Protein AF-A0A442ZVJ5-F1 (afdb_monomer_lite)

Foldseek 3Di:
DFDWDFDFDFAFDCFPNDTAFFPAEQRRVCVVPVHDDALVVVQVQQVVAADDDPDQFFLLNLCSNGRRDPVCVGGPQVVVCVQPVDGRRPHGVVPNVQGDHYSHPDRGRDPDPDGTARPVHPVVVVCVVQPDPPHDDDPPDDCVVCVVPDDDDDDDDDDDPCVVVVVPVHDDDDGDDDDDDDDDPDPDD

Structure (mmCIF, N/CA/C/O backbone):
data_AF-A0A442ZVJ5-F1
#
_entry.id   AF-A0A442ZVJ5-F1
#
loop_
_atom_site.group_PDB
_atom_site.id
_atom_site.type_symbol
_atom_site.label_atom_id
_atom_site.label_alt_id
_atom_site.label_comp_id
_atom_site.label_asym_id
_atom_site.label_entity_id
_atom_site.label_seq_id
_atom_site.pdbx_PDB_ins_code
_atom_site.Cartn_x
_atom_site.Cartn_y
_atom_site.Cartn_z
_atom_site.occupancy
_atom_site.B_iso_or_equiv
_atom_site.auth_seq_id
_atom_site.auth_comp_id
_atom_site.auth_asym_id
_atom_site.auth_atom_id
_atom_site.pdbx_PDB_model_num
ATOM 1 N N . PHE A 1 1 ? 11.251 14.990 -16.372 1.00 90.44 1 PHE A N 1
ATOM 2 C CA . PHE A 1 1 ? 10.017 14.595 -15.645 1.00 90.44 1 PHE A CA 1
ATOM 3 C C . PHE A 1 1 ? 8.807 15.407 -16.113 1.00 90.44 1 PHE A C 1
ATOM 5 O O . PHE A 1 1 ? 8.952 16.210 -17.032 1.00 90.44 1 PHE A O 1
ATOM 12 N N . THR A 1 2 ? 7.615 15.177 -15.547 1.00 93.12 2 THR A N 1
ATOM 13 C CA . THR A 1 2 ? 6.421 16.034 -15.719 1.00 93.12 2 THR A CA 1
ATOM 14 C C . THR A 1 2 ? 6.260 16.990 -14.541 1.00 93.12 2 THR A C 1
ATOM 16 O O . THR A 1 2 ? 6.966 16.854 -13.548 1.00 93.12 2 THR A O 1
ATOM 19 N N . GLU A 1 3 ? 5.314 17.921 -14.645 1.00 97.25 3 GLU A N 1
ATOM 20 C CA . GLU A 1 3 ? 4.777 18.622 -13.476 1.00 97.25 3 GLU A CA 1
ATOM 21 C C . GLU A 1 3 ? 3.985 17.659 -12.576 1.00 97.25 3 GLU A C 1
ATOM 23 O O . GLU A 1 3 ? 3.690 16.514 -12.959 1.00 97.25 3 GLU A O 1
ATOM 28 N N . TRP A 1 4 ? 3.637 18.144 -11.387 1.00 98.00 4 TRP A N 1
ATOM 29 C CA . TRP A 1 4 ? 2.961 17.398 -10.335 1.00 98.00 4 TRP A CA 1
ATOM 30 C C . TRP A 1 4 ? 1.552 17.937 -10.107 1.00 98.00 4 TRP A C 1
ATOM 32 O O . TRP A 1 4 ? 1.338 19.145 -10.076 1.00 98.00 4 TRP A O 1
ATOM 42 N N . ARG A 1 5 ? 0.597 17.026 -9.924 1.00 97.75 5 ARG A N 1
ATOM 43 C CA . ARG A 1 5 ? -0.749 17.326 -9.442 1.00 97.75 5 ARG A CA 1
ATOM 44 C C . ARG A 1 5 ? -0.837 16.877 -7.980 1.00 97.75 5 ARG A C 1
ATOM 46 O O . ARG A 1 5 ? -0.746 15.665 -7.757 1.00 97.75 5 ARG A O 1
ATOM 53 N N . PRO A 1 6 ? -1.047 17.790 -7.016 1.00 98.00 6 PRO A N 1
ATOM 54 C CA . PRO A 1 6 ? -1.276 17.420 -5.623 1.00 98.00 6 PRO A CA 1
ATOM 55 C C . PRO A 1 6 ? -2.432 16.432 -5.503 1.00 98.00 6 PRO A C 1
ATOM 57 O O . PRO A 1 6 ? -3.501 16.642 -6.085 1.00 98.00 6 PRO A O 1
ATOM 60 N N . TYR A 1 7 ? -2.197 15.329 -4.799 1.00 97.62 7 TYR A N 1
ATOM 61 C CA . TYR A 1 7 ? -3.194 14.287 -4.600 1.00 97.62 7 TYR A CA 1
ATOM 62 C C . TYR A 1 7 ? -2.858 13.460 -3.366 1.00 97.62 7 TYR A C 1
ATOM 64 O O . TYR A 1 7 ? -1.832 12.787 -3.333 1.00 97.62 7 TYR A O 1
ATOM 72 N N . GLU A 1 8 ? -3.763 13.466 -2.394 1.00 98.06 8 GLU A N 1
ATOM 73 C CA . GLU A 1 8 ? -3.706 12.596 -1.224 1.00 98.06 8 GLU A CA 1
ATOM 74 C C . GLU A 1 8 ? -4.730 11.474 -1.391 1.00 98.06 8 GLU A C 1
ATOM 76 O O . GLU A 1 8 ? -5.937 11.721 -1.494 1.00 98.06 8 GLU A O 1
ATOM 81 N N . HIS A 1 9 ? -4.248 10.235 -1.439 1.00 97.94 9 HIS A N 1
ATOM 82 C CA . HIS A 1 9 ? -5.110 9.075 -1.628 1.00 97.94 9 HIS A CA 1
ATOM 83 C C . HIS A 1 9 ? -5.922 8.797 -0.360 1.00 97.94 9 HIS A C 1
ATOM 85 O O . HIS A 1 9 ? -5.376 8.833 0.740 1.00 97.94 9 HIS A O 1
ATOM 91 N N . ARG A 1 10 ? -7.211 8.486 -0.508 1.00 97.88 10 ARG A N 1
ATOM 92 C CA . ARG A 1 10 ? -8.122 8.094 0.578 1.00 97.88 10 ARG A CA 1
ATOM 93 C C . ARG A 1 10 ? -8.876 6.846 0.149 1.00 97.88 10 ARG A C 1
ATOM 95 O O . ARG A 1 10 ? -9.263 6.737 -1.014 1.00 97.88 10 ARG A O 1
ATOM 102 N N . VAL A 1 11 ? -9.060 5.911 1.074 1.00 97.69 11 VAL A N 1
ATOM 103 C CA . VAL A 1 11 ? -9.702 4.619 0.810 1.00 97.69 11 VAL A CA 1
ATOM 104 C C . VAL A 1 11 ? -10.791 4.382 1.845 1.00 97.69 11 VAL A C 1
ATOM 106 O O . VAL A 1 11 ? -10.627 4.696 3.023 1.00 97.69 11 VAL A O 1
ATOM 109 N N . LEU A 1 12 ? -11.901 3.802 1.393 1.00 97.94 12 LEU A N 1
ATOM 110 C CA . LEU A 1 12 ? -12.979 3.334 2.253 1.00 97.94 12 LEU A CA 1
ATOM 111 C C . LEU A 1 12 ? -13.051 1.804 2.200 1.00 97.94 12 LEU A C 1
ATOM 113 O O . LEU A 1 12 ? -12.961 1.204 1.129 1.00 97.94 12 LEU A O 1
ATOM 117 N N . SER A 1 13 ? -13.236 1.181 3.358 1.00 97.62 13 SER A N 1
ATOM 118 C CA . SER A 1 13 ? -13.568 -0.231 3.508 1.00 97.62 13 SER A CA 1
ATOM 119 C C . SER A 1 13 ? -15.077 -0.395 3.676 1.00 97.62 13 SER A C 1
ATOM 121 O O . SER A 1 13 ? -15.706 0.358 4.419 1.00 97.62 13 SER A O 1
ATOM 123 N N . SER A 1 14 ? -15.661 -1.388 3.005 1.00 98.00 14 SER A N 1
ATOM 124 C CA . SER A 1 14 ? -17.060 -1.775 3.204 1.00 98.00 14 SER A CA 1
ATOM 125 C C . SER A 1 14 ? -17.136 -2.847 4.290 1.00 98.00 14 SER A C 1
ATOM 127 O O . SER A 1 14 ? -16.704 -3.979 4.072 1.00 98.00 14 SER A O 1
ATOM 129 N N . VAL A 1 15 ? -17.649 -2.479 5.466 1.00 97.62 15 VAL A N 1
ATOM 130 C CA . VAL A 1 15 ? -17.756 -3.341 6.654 1.00 97.62 15 VAL A CA 1
ATOM 131 C C . VAL A 1 15 ? -19.124 -3.120 7.287 1.00 97.62 15 VAL A C 1
ATOM 133 O O . VAL A 1 15 ? -19.520 -1.979 7.503 1.00 97.62 15 VAL A O 1
ATOM 136 N N . ASP A 1 16 ? -19.856 -4.201 7.563 1.00 96.00 16 ASP A N 1
ATOM 137 C CA . ASP A 1 16 ? -21.187 -4.172 8.191 1.00 96.00 16 ASP A CA 1
ATOM 138 C C . ASP A 1 16 ? -22.174 -3.203 7.505 1.00 96.00 16 ASP A C 1
ATOM 140 O O . ASP A 1 16 ? -22.944 -2.493 8.148 1.00 96.00 16 ASP A O 1
ATOM 144 N N . GLY A 1 17 ? -22.118 -3.126 6.168 1.00 96.75 17 GLY A N 1
ATOM 145 C CA . GLY A 1 17 ? -22.949 -2.219 5.365 1.00 96.75 17 GLY A CA 1
ATOM 146 C C . GLY A 1 17 ? -22.542 -0.739 5.425 1.00 96.75 17 GLY A C 1
ATOM 147 O O . GLY A 1 17 ? -23.156 0.085 4.750 1.00 96.75 17 GLY A O 1
ATOM 148 N N . LYS A 1 18 ? -21.495 -0.387 6.180 1.00 97.69 18 LYS A N 1
ATOM 149 C CA . LYS A 1 18 ? -20.945 0.970 6.300 1.00 97.69 18 LYS A CA 1
ATOM 150 C C . LYS A 1 18 ? -19.688 1.113 5.424 1.00 97.69 18 LYS A C 1
ATOM 152 O O . LYS A 1 18 ? -18.898 0.181 5.293 1.00 97.69 18 LYS A O 1
ATOM 157 N N . LEU A 1 19 ? -19.482 2.296 4.837 1.00 98.31 19 LEU A N 1
ATOM 158 C CA . LEU A 1 19 ? -18.214 2.678 4.197 1.00 98.31 19 LEU A CA 1
ATOM 159 C C . LEU A 1 19 ? -17.356 3.461 5.191 1.00 98.31 19 LEU A C 1
ATOM 161 O O . LEU A 1 19 ? -17.671 4.608 5.514 1.00 98.31 19 LEU A O 1
ATOM 165 N N . LEU A 1 20 ? -16.291 2.843 5.686 1.00 98.44 20 LEU A N 1
ATOM 166 C CA . LEU A 1 20 ? -15.469 3.352 6.783 1.00 98.44 20 LEU A CA 1
ATOM 167 C C . LEU A 1 20 ? -14.044 3.663 6.310 1.00 98.44 20 LEU A C 1
ATOM 169 O O . LEU A 1 20 ? -13.558 2.958 5.429 1.00 98.44 20 LEU A O 1
ATOM 173 N N . PRO A 1 21 ? -13.356 4.675 6.867 1.00 98.31 21 PRO A N 1
ATOM 174 C CA . PRO A 1 21 ? -11.973 4.959 6.502 1.00 98.31 21 PRO A CA 1
ATOM 175 C C . PRO A 1 21 ? -11.063 3.745 6.711 1.00 98.31 21 PRO A C 1
ATOM 177 O O . PRO A 1 21 ? -11.233 2.967 7.649 1.00 98.31 21 PRO A O 1
ATOM 180 N N . ILE A 1 22 ? -10.089 3.585 5.820 1.00 97.12 22 ILE A N 1
ATOM 181 C CA . ILE A 1 22 ? -8.934 2.724 6.056 1.00 97.12 22 ILE A CA 1
ATOM 182 C C . ILE A 1 22 ? -7.673 3.494 5.631 1.00 97.12 22 ILE A C 1
ATOM 184 O O . ILE A 1 22 ? -7.678 4.056 4.533 1.00 97.12 22 ILE A O 1
ATOM 188 N N . PRO A 1 23 ? -6.604 3.569 6.452 1.00 97.31 23 PRO A N 1
ATOM 189 C CA . PRO A 1 23 ? -6.350 2.841 7.704 1.00 97.31 23 PRO A CA 1
ATOM 190 C C . PRO A 1 23 ? -7.344 3.115 8.842 1.00 97.31 23 PRO A C 1
ATOM 192 O O . PRO A 1 23 ? -7.939 4.188 8.888 1.00 97.31 23 PRO A O 1
ATOM 195 N N . ILE A 1 24 ? -7.524 2.135 9.742 1.00 98.12 24 ILE A N 1
ATOM 196 C CA . ILE A 1 24 ? -8.410 2.282 10.910 1.00 98.12 24 ILE A CA 1
ATOM 197 C C . ILE A 1 24 ? -7.959 3.510 11.706 1.00 98.12 24 ILE A C 1
ATOM 199 O O . ILE A 1 24 ? -6.790 3.616 12.076 1.00 98.12 24 ILE A O 1
ATOM 203 N N . ASN A 1 25 ? -8.894 4.421 11.953 1.00 98.38 25 ASN A N 1
ATOM 204 C CA . ASN A 1 25 ? -8.678 5.674 12.670 1.00 98.38 25 ASN A CA 1
ATOM 205 C C . ASN A 1 25 ? -9.850 5.978 13.629 1.00 98.38 25 ASN A C 1
ATOM 207 O O . ASN A 1 25 ? -10.779 5.174 13.750 1.00 98.38 25 ASN A O 1
ATOM 211 N N . LEU A 1 26 ? -9.845 7.144 14.284 1.00 98.62 26 LEU A N 1
ATOM 212 C CA . LEU A 1 26 ? -10.905 7.536 15.223 1.00 98.62 26 LEU A CA 1
ATOM 213 C C . LEU A 1 26 ? -12.307 7.507 14.616 1.00 98.62 26 LEU A C 1
ATOM 215 O O . LEU A 1 26 ? -13.229 6.931 15.194 1.00 98.62 26 LEU A O 1
ATOM 219 N N . ASP A 1 27 ? -12.455 8.059 13.415 1.00 98.56 27 ASP A N 1
ATOM 220 C CA . ASP A 1 27 ? -13.739 8.087 12.718 1.00 98.56 27 ASP A CA 1
ATOM 221 C C . ASP A 1 27 ? -14.198 6.689 12.298 1.00 98.56 27 ASP A C 1
ATOM 223 O O . ASP A 1 27 ? -15.395 6.421 12.248 1.00 98.56 27 ASP A O 1
ATOM 227 N N . THR A 1 28 ? -13.263 5.774 12.037 1.00 98.56 28 THR A N 1
ATOM 228 C CA . THR A 1 28 ? -13.571 4.369 11.740 1.00 98.56 28 THR A CA 1
ATOM 229 C C . THR A 1 28 ? -14.277 3.713 12.920 1.00 98.56 28 THR A C 1
ATOM 231 O O . THR A 1 28 ? -15.332 3.110 12.741 1.00 98.56 28 THR A O 1
ATOM 234 N N . ILE A 1 29 ? -13.720 3.853 14.126 1.00 98.50 29 ILE A N 1
ATOM 235 C CA . ILE A 1 29 ? -14.238 3.200 15.334 1.00 98.50 29 ILE A CA 1
ATOM 236 C C . ILE A 1 29 ? -15.536 3.852 15.801 1.00 98.50 29 ILE A C 1
ATOM 238 O O . ILE A 1 29 ? -16.517 3.141 16.028 1.00 98.50 29 ILE A O 1
ATOM 242 N N . ASN A 1 30 ? -15.582 5.185 15.845 1.00 98.56 30 ASN A N 1
ATOM 243 C CA . ASN A 1 30 ? -16.794 5.916 16.212 1.00 98.56 30 ASN A CA 1
ATOM 244 C C . ASN A 1 30 ? -17.960 5.585 15.275 1.00 98.56 30 ASN A C 1
ATOM 246 O O . ASN A 1 30 ? -19.059 5.311 15.741 1.00 98.56 30 ASN A O 1
ATOM 250 N N . ARG A 1 31 ? -17.730 5.511 13.958 1.00 98.44 31 ARG A N 1
ATOM 251 C CA . ARG A 1 31 ? -18.796 5.183 12.997 1.00 98.44 31 ARG A CA 1
ATOM 252 C C . ARG A 1 31 ? -19.150 3.702 12.958 1.00 98.44 31 ARG A C 1
ATOM 254 O O . ARG A 1 31 ? -20.291 3.377 12.646 1.00 98.44 31 ARG A O 1
ATOM 261 N N . LEU A 1 32 ? -18.203 2.797 13.211 1.00 98.25 32 LEU A N 1
ATOM 262 C CA . LEU A 1 32 ? -18.489 1.361 13.229 1.00 98.25 32 LEU A CA 1
ATOM 263 C C . LEU A 1 32 ? -19.416 1.011 14.395 1.00 98.25 32 LEU A C 1
ATOM 265 O O . LEU A 1 32 ? -20.430 0.351 14.175 1.00 98.25 32 LEU A O 1
ATOM 269 N N . TYR A 1 33 ? -19.081 1.499 15.590 1.00 97.88 33 TYR A N 1
ATOM 270 C CA . TYR A 1 33 ? -19.751 1.155 16.847 1.00 97.88 33 TYR A CA 1
ATOM 271 C C . TYR A 1 33 ? -20.748 2.206 17.347 1.00 97.88 33 TYR A C 1
ATOM 273 O O . TYR A 1 33 ? -21.301 2.030 18.428 1.00 97.88 33 TYR A O 1
ATOM 281 N N . ASP A 1 34 ? -20.962 3.279 16.582 1.00 97.88 34 ASP A N 1
ATOM 282 C CA . ASP A 1 34 ? -21.842 4.398 16.938 1.00 97.88 34 ASP A CA 1
ATOM 283 C C . ASP A 1 34 ? -21.452 5.019 18.303 1.00 97.88 34 ASP A C 1
ATOM 285 O O . ASP A 1 34 ? -22.265 5.182 19.210 1.00 97.88 34 ASP A O 1
ATOM 289 N N . LEU A 1 35 ? -20.156 5.334 18.438 1.00 98.00 35 LEU A N 1
ATOM 290 C CA . LEU A 1 35 ? -19.514 5.919 19.623 1.00 98.00 35 LEU A CA 1
ATOM 291 C C . LEU A 1 35 ? -19.056 7.365 19.371 1.00 98.00 35 LEU A C 1
ATOM 293 O O . LEU A 1 35 ? -18.968 7.821 18.232 1.00 98.00 35 LEU A O 1
ATOM 297 N N . GLU A 1 36 ? -18.671 8.054 20.446 1.00 97.88 36 GLU A N 1
ATOM 298 C CA . GLU A 1 36 ? -18.107 9.411 20.428 1.00 97.88 36 GLU A CA 1
ATOM 299 C C . GLU A 1 36 ? -16.789 9.480 21.220 1.00 97.88 36 GLU A C 1
ATOM 301 O O . GLU A 1 36 ? -16.613 10.307 22.112 1.00 97.88 36 GLU A O 1
ATOM 306 N N . LEU A 1 37 ? -15.856 8.569 20.929 1.00 98.31 37 LEU A N 1
ATOM 307 C CA . LEU A 1 37 ? -14.554 8.527 21.595 1.00 98.31 37 LEU A CA 1
ATOM 308 C C . LEU A 1 37 ? -13.684 9.733 21.211 1.00 98.31 37 LEU A C 1
ATOM 310 O O . LEU A 1 37 ? -13.717 10.200 20.066 1.00 98.31 37 LEU A O 1
ATOM 314 N N . THR A 1 38 ? -12.840 10.175 22.144 1.00 98.38 38 THR A N 1
ATOM 315 C CA . THR A 1 38 ? -11.670 11.027 21.869 1.00 98.38 38 THR A CA 1
ATOM 316 C C . THR A 1 38 ? -10.459 10.180 21.436 1.00 98.38 38 THR A C 1
ATOM 318 O O . THR A 1 38 ? -10.469 8.960 21.625 1.00 98.38 38 THR A O 1
ATOM 321 N N . PRO A 1 39 ? -9.388 10.780 20.874 1.00 97.88 39 PRO A N 1
ATOM 322 C CA . PRO A 1 39 ? -8.150 10.055 20.566 1.00 97.88 39 PRO A CA 1
ATOM 323 C C . PRO A 1 39 ? -7.560 9.283 21.758 1.00 97.88 39 PRO A C 1
ATOM 325 O O . PRO A 1 39 ? -7.080 8.165 21.588 1.00 97.88 39 PRO A O 1
ATOM 328 N N . GLU A 1 40 ? -7.621 9.850 22.963 1.00 97.31 40 GLU A N 1
ATOM 329 C CA . GLU A 1 40 ? -7.113 9.231 24.193 1.00 97.31 40 GLU A CA 1
ATOM 330 C C . GLU A 1 40 ? -7.966 8.021 24.590 1.00 97.31 40 GLU A C 1
ATOM 332 O O . GLU A 1 40 ? -7.438 6.944 24.861 1.00 97.31 40 GLU A O 1
ATOM 337 N N . GLN A 1 41 ? -9.293 8.170 24.538 1.00 98.38 41 GLN A N 1
ATOM 338 C CA . GLN A 1 41 ? -10.227 7.074 24.805 1.00 98.38 41 GLN A CA 1
ATOM 339 C C . GLN A 1 41 ? -10.117 5.959 23.758 1.00 98.38 41 GLN A C 1
ATOM 341 O O . GLN A 1 41 ? -10.363 4.793 24.064 1.00 98.38 41 GLN A O 1
ATOM 346 N N . LEU A 1 42 ? -9.737 6.291 22.521 1.00 98.00 42 LEU A N 1
ATOM 347 C CA . LEU A 1 42 ? -9.493 5.292 21.490 1.00 98.00 42 LEU A CA 1
ATOM 348 C C . LEU A 1 42 ? -8.243 4.446 21.782 1.00 98.00 42 LEU A C 1
ATOM 350 O O . LEU A 1 42 ? -8.257 3.238 21.545 1.00 98.00 42 LEU A O 1
ATOM 354 N N . GLU A 1 43 ? -7.179 5.039 22.321 1.00 96.62 43 GLU A N 1
ATOM 355 C CA . GLU A 1 43 ? -6.003 4.269 22.742 1.00 96.62 43 GLU A CA 1
ATOM 356 C C . GLU A 1 43 ? -6.381 3.260 23.841 1.00 96.62 43 GLU A C 1
ATOM 358 O O . GLU A 1 43 ? -6.027 2.085 23.755 1.00 96.62 43 GLU A O 1
ATOM 363 N N . GLU A 1 44 ? -7.195 3.668 24.821 1.00 97.56 44 GLU A N 1
ATOM 364 C CA . GLU A 1 44 ? -7.738 2.766 25.850 1.00 97.56 44 GLU A CA 1
ATOM 365 C C . GLU A 1 44 ? -8.661 1.686 25.252 1.00 97.56 44 GLU A C 1
ATOM 367 O O . GLU A 1 44 ? -8.619 0.509 25.639 1.00 97.56 44 GLU A O 1
ATOM 372 N N . PHE A 1 45 ? -9.474 2.057 24.260 1.00 97.75 45 PHE A N 1
ATOM 373 C CA . PHE A 1 45 ? -10.339 1.136 23.526 1.00 97.75 45 PHE A CA 1
ATOM 374 C C . PHE A 1 45 ? -9.533 0.037 22.819 1.00 97.75 45 PHE A C 1
ATOM 376 O O . PHE A 1 45 ? -9.943 -1.128 22.853 1.00 97.75 45 PHE A O 1
ATOM 383 N N . PHE A 1 46 ? -8.396 0.375 22.206 1.00 97.12 46 PHE A N 1
ATOM 384 C CA . PHE A 1 46 ? -7.496 -0.607 21.602 1.00 97.12 46 PHE A CA 1
ATOM 385 C C . PHE A 1 46 ? -6.728 -1.404 22.658 1.00 97.12 46 PHE A C 1
ATOM 387 O O . PHE A 1 46 ? -6.679 -2.631 22.575 1.00 97.12 46 PHE A O 1
ATOM 394 N N . ALA A 1 47 ? -6.191 -0.750 23.690 1.00 96.38 47 ALA A N 1
ATOM 395 C CA . ALA A 1 47 ? -5.428 -1.403 24.752 1.00 96.38 47 ALA A CA 1
ATOM 396 C C . ALA A 1 47 ? -6.240 -2.473 25.501 1.00 96.38 47 ALA A C 1
ATOM 398 O O . ALA A 1 47 ? -5.689 -3.507 25.872 1.00 96.38 47 ALA A O 1
ATOM 399 N N . SER A 1 48 ? -7.545 -2.253 25.679 1.00 96.94 48 SER A N 1
ATOM 400 C CA . SER A 1 48 ? -8.464 -3.213 26.309 1.00 96.94 48 SER A CA 1
ATOM 401 C C . SER A 1 48 ? -8.843 -4.410 25.424 1.00 96.94 48 SER A C 1
ATOM 403 O O . SER A 1 48 ? -9.386 -5.387 25.936 1.00 96.94 48 SER A O 1
ATOM 405 N N . ARG A 1 49 ? -8.575 -4.355 24.112 1.00 96.81 49 ARG A N 1
ATOM 406 C CA . ARG A 1 49 ? -8.963 -5.390 23.130 1.00 96.81 49 ARG A CA 1
ATOM 407 C C . ARG A 1 49 ? -7.792 -6.105 22.477 1.00 96.81 49 ARG A C 1
ATOM 409 O O . ARG A 1 49 ? -7.971 -7.213 21.972 1.00 96.81 49 ARG A O 1
ATOM 416 N N . ARG A 1 50 ? -6.628 -5.460 22.414 1.00 95.88 50 ARG A N 1
ATOM 417 C CA . ARG A 1 50 ? -5.442 -6.029 21.779 1.00 95.88 50 ARG A CA 1
ATOM 418 C C . ARG A 1 50 ? -5.015 -7.314 22.476 1.00 95.88 50 ARG A C 1
ATOM 420 O O . ARG A 1 50 ? -5.080 -7.432 23.698 1.00 95.88 50 ARG A O 1
ATOM 427 N N . GLU A 1 51 ? -4.538 -8.263 21.691 1.00 96.94 51 GLU A N 1
ATOM 428 C CA . GLU A 1 51 ? -4.028 -9.526 22.208 1.00 96.94 51 GLU A CA 1
ATOM 429 C C . GLU A 1 51 ? -2.568 -9.384 22.640 1.00 96.94 51 GLU A C 1
ATOM 431 O O . GLU A 1 51 ? -1.764 -8.715 21.987 1.00 96.94 51 GLU A O 1
ATOM 436 N N . THR A 1 52 ? -2.197 -10.036 23.742 1.00 95.69 52 THR A N 1
ATOM 437 C CA . THR A 1 52 ? -0.787 -10.171 24.110 1.00 95.69 52 THR A CA 1
ATOM 438 C C . THR A 1 52 ? -0.134 -11.194 23.188 1.00 95.69 52 THR A C 1
ATOM 440 O O . THR A 1 52 ? -0.457 -12.377 23.239 1.00 95.69 52 THR A O 1
ATOM 443 N N . VAL A 1 53 ? 0.800 -10.733 22.359 1.00 93.88 53 VAL A N 1
ATOM 444 C CA . VAL A 1 53 ? 1.619 -11.578 21.485 1.00 93.88 53 VAL A CA 1
ATOM 445 C C . VAL A 1 53 ? 3.071 -11.443 21.931 1.00 93.88 53 VAL A C 1
ATOM 447 O O . VAL A 1 53 ? 3.616 -10.341 21.896 1.00 93.88 53 VAL A O 1
ATOM 450 N N . GLU A 1 54 ? 3.689 -12.544 22.366 1.00 93.00 54 GLU A N 1
ATOM 451 C CA . GLU A 1 54 ? 5.073 -12.543 22.874 1.00 93.00 54 GLU A CA 1
ATOM 452 C C . GLU A 1 54 ? 6.077 -12.088 21.809 1.00 93.00 54 GLU A C 1
ATOM 454 O O . GLU A 1 54 ? 6.967 -11.283 22.080 1.00 93.00 54 GLU A O 1
ATOM 459 N N . GLU A 1 55 ? 5.912 -12.575 20.577 1.00 94.44 55 GLU A N 1
ATOM 460 C CA . GLU A 1 55 ? 6.769 -12.224 19.452 1.00 94.44 55 GLU A CA 1
ATOM 461 C C . GLU A 1 55 ? 5.950 -12.057 18.170 1.00 94.44 55 GLU A C 1
ATOM 463 O O . GLU A 1 55 ? 5.326 -12.994 17.681 1.00 94.44 55 GLU A O 1
ATOM 468 N N . VAL A 1 56 ? 5.993 -10.857 17.588 1.00 93.94 56 VAL A N 1
ATOM 469 C CA . VAL A 1 56 ? 5.293 -10.544 16.336 1.00 93.94 56 VAL A CA 1
ATOM 470 C C . VAL A 1 56 ? 6.073 -11.098 15.141 1.00 93.94 56 VAL A C 1
ATOM 472 O O . VAL A 1 56 ? 7.131 -10.565 14.764 1.00 93.94 56 VAL A O 1
ATOM 475 N N . ARG A 1 57 ? 5.517 -12.132 14.504 1.00 94.44 57 ARG A N 1
ATOM 476 C CA . ARG A 1 57 ? 6.105 -12.839 13.354 1.00 94.44 57 ARG A CA 1
ATOM 477 C C . ARG A 1 57 ? 5.243 -12.729 12.099 1.00 94.44 57 ARG A C 1
ATOM 479 O O . ARG A 1 57 ? 5.778 -12.552 10.998 1.00 94.44 57 ARG A O 1
ATOM 486 N N . THR A 1 58 ? 3.929 -12.793 12.262 1.00 95.94 58 THR A N 1
ATOM 487 C CA . THR A 1 58 ? 2.969 -12.935 11.166 1.00 95.94 58 THR A CA 1
ATOM 488 C C . THR A 1 58 ? 2.199 -11.648 10.885 1.00 95.94 58 THR A C 1
ATOM 490 O O . THR A 1 58 ? 2.237 -10.683 11.652 1.00 95.94 58 THR A O 1
ATOM 493 N N . ALA A 1 59 ? 1.506 -11.612 9.748 1.00 93.94 59 ALA A N 1
ATOM 494 C CA . ALA A 1 59 ? 0.618 -10.512 9.401 1.00 93.94 59 ALA A CA 1
ATOM 495 C C . ALA A 1 59 ? -0.603 -10.435 10.336 1.00 93.94 59 ALA A C 1
ATOM 497 O O . ALA A 1 59 ? -1.114 -9.340 10.572 1.00 93.94 59 ALA A O 1
ATOM 498 N N . GLU A 1 60 ? -1.053 -11.573 10.870 1.00 96.00 60 GLU A N 1
ATOM 499 C CA . GLU A 1 60 ? -2.083 -11.638 11.909 1.00 96.00 60 GLU A CA 1
ATOM 500 C C . GLU A 1 60 ? -1.601 -10.993 13.209 1.00 96.00 60 GLU A C 1
ATOM 502 O O . GLU A 1 60 ? -2.263 -10.077 13.696 1.00 96.00 60 GLU A O 1
ATOM 507 N N . ASP A 1 61 ? -0.426 -11.406 13.700 1.00 95.56 61 ASP A N 1
ATOM 508 C CA . ASP A 1 61 ? 0.156 -10.956 14.971 1.00 95.56 61 ASP A CA 1
ATOM 509 C C . ASP A 1 61 ? 0.167 -9.431 15.078 1.00 95.56 61 ASP A C 1
ATOM 511 O O . ASP A 1 61 ? -0.265 -8.883 16.085 1.00 95.56 61 ASP A O 1
ATOM 515 N N . VAL A 1 62 ? 0.610 -8.747 14.012 1.00 94.25 62 VAL A N 1
ATOM 516 C CA . VAL A 1 62 ? 0.680 -7.276 13.941 1.00 94.25 62 VAL A CA 1
ATOM 517 C C . VAL A 1 62 ? -0.676 -6.637 14.216 1.00 94.25 62 VAL A C 1
ATOM 519 O O . VAL A 1 62 ? -0.766 -5.633 14.919 1.00 94.25 62 VAL A O 1
ATOM 522 N N . VAL A 1 63 ? -1.734 -7.177 13.617 1.00 95.12 63 VAL A N 1
ATOM 523 C CA . VAL A 1 63 ? -3.056 -6.556 13.674 1.00 95.12 63 VAL A CA 1
ATOM 524 C C . VAL A 1 63 ? -3.720 -6.886 15.003 1.00 95.12 63 VAL A C 1
ATOM 526 O O . VAL A 1 63 ? -4.201 -5.978 15.680 1.00 95.12 63 VAL A O 1
ATOM 529 N N . VAL A 1 64 ? -3.710 -8.155 15.419 1.00 96.56 64 VAL A N 1
ATOM 530 C CA . VAL A 1 64 ? -4.378 -8.573 16.662 1.00 96.56 64 VAL A CA 1
ATOM 531 C C . VAL A 1 64 ? -3.703 -7.983 17.899 1.00 96.56 64 VAL A C 1
ATOM 533 O O . VAL A 1 64 ? -4.402 -7.606 18.840 1.00 96.56 64 VAL A O 1
ATOM 536 N N . SER A 1 65 ? -2.378 -7.792 17.874 1.00 95.31 65 SER A N 1
ATOM 537 C CA . SER A 1 65 ? -1.644 -7.129 18.959 1.00 95.31 65 SER A CA 1
ATOM 538 C C . SER A 1 65 ? -1.819 -5.609 18.994 1.00 95.31 65 SER A C 1
ATOM 540 O O . SER A 1 65 ? -1.403 -4.968 19.960 1.00 95.31 65 SER A O 1
ATOM 542 N N . THR A 1 66 ? -2.438 -5.024 17.964 1.00 94.06 66 THR A N 1
ATOM 543 C CA . THR A 1 66 ? -2.694 -3.580 17.882 1.00 94.06 66 THR A CA 1
ATOM 544 C C . THR A 1 66 ? -4.159 -3.259 18.158 1.00 94.06 66 THR A C 1
ATOM 546 O O . THR A 1 66 ? -4.450 -2.437 19.018 1.00 94.06 66 THR A O 1
ATOM 549 N N . VAL A 1 67 ? -5.085 -3.908 17.448 1.00 95.50 67 VAL A N 1
ATOM 550 C CA . VAL A 1 67 ? -6.519 -3.555 17.455 1.00 95.50 67 VAL A CA 1
ATOM 551 C C . VAL A 1 67 ? -7.435 -4.666 17.970 1.00 95.50 67 VAL A C 1
ATOM 553 O O . VAL A 1 67 ? -8.641 -4.458 18.092 1.00 95.50 67 VAL A O 1
ATOM 556 N N . GLY A 1 68 ? -6.883 -5.839 18.283 1.00 96.81 68 GLY A N 1
ATOM 557 C CA . GLY A 1 68 ? -7.644 -6.992 18.762 1.00 96.81 68 GLY A CA 1
ATOM 558 C C . GLY A 1 68 ? -8.304 -7.823 17.658 1.00 96.81 68 GLY A C 1
ATOM 559 O O . GLY A 1 68 ? -8.332 -7.457 16.477 1.00 96.81 68 GLY A O 1
ATOM 560 N N . ARG A 1 69 ? -8.841 -8.980 18.071 1.00 97.56 69 ARG A N 1
ATOM 561 C CA . ARG A 1 69 ? -9.395 -10.017 17.185 1.00 97.56 69 ARG A CA 1
ATOM 562 C C . ARG A 1 69 ? -10.513 -9.516 16.281 1.00 97.56 69 ARG A C 1
ATOM 564 O O . ARG A 1 69 ? -10.488 -9.762 15.082 1.00 97.56 69 ARG A O 1
ATOM 571 N N . GLU A 1 70 ? -11.491 -8.822 16.853 1.00 97.31 70 GLU A N 1
ATOM 572 C CA . GLU A 1 70 ? -12.716 -8.448 16.142 1.00 97.31 70 GLU A CA 1
ATOM 573 C C . GLU A 1 70 ? -12.418 -7.530 14.946 1.00 97.31 70 GLU A C 1
ATOM 575 O O . GLU A 1 70 ? -12.846 -7.791 13.821 1.00 97.31 70 GLU A O 1
ATOM 580 N N . LEU A 1 71 ? -11.622 -6.479 15.163 1.00 97.06 71 LEU A N 1
ATOM 581 C CA . LEU A 1 71 ? -11.241 -5.539 14.108 1.00 97.06 71 LEU A CA 1
ATOM 582 C C . LEU A 1 71 ? -10.321 -6.191 13.070 1.00 97.06 71 LEU A C 1
ATOM 584 O O . LEU A 1 71 ? -10.465 -5.931 11.873 1.00 97.06 71 LEU A O 1
ATOM 588 N N . TYR A 1 72 ? -9.429 -7.091 13.493 1.00 96.69 72 TYR A N 1
ATOM 589 C CA . TYR A 1 72 ? -8.661 -7.924 12.567 1.00 96.69 72 TYR A CA 1
ATOM 590 C C . TYR A 1 72 ? -9.576 -8.732 11.638 1.00 96.69 72 TYR A C 1
ATOM 592 O O . TYR A 1 72 ? -9.375 -8.740 10.419 1.00 96.69 72 TYR A O 1
ATOM 600 N N . GLU A 1 73 ? -10.599 -9.388 12.183 1.00 96.94 73 GLU A N 1
ATOM 601 C CA . GLU A 1 73 ? -11.511 -10.213 11.394 1.00 96.94 73 GLU A CA 1
ATOM 602 C C . GLU A 1 73 ? -12.344 -9.386 10.415 1.00 96.94 73 GLU A C 1
ATOM 604 O O . GLU A 1 73 ? -12.456 -9.771 9.247 1.00 96.94 73 GLU A O 1
ATOM 609 N N . LYS A 1 74 ? -12.851 -8.230 10.862 1.00 97.31 74 LYS A N 1
ATOM 610 C CA . LYS A 1 74 ? -13.666 -7.323 10.045 1.00 97.31 74 LYS A CA 1
ATOM 611 C C . LYS A 1 74 ? -12.887 -6.667 8.903 1.00 97.31 74 LYS A C 1
ATOM 613 O O . LYS A 1 74 ? -13.391 -6.604 7.785 1.00 97.31 74 LYS A O 1
ATOM 618 N N . PHE A 1 75 ? -11.666 -6.188 9.156 1.00 96.50 75 PHE A N 1
ATOM 619 C CA . PHE A 1 75 ? -10.935 -5.358 8.187 1.00 96.50 75 PHE A CA 1
ATOM 620 C C . PHE A 1 75 ? -9.822 -6.093 7.435 1.00 96.50 75 PHE A C 1
ATOM 622 O O . PHE A 1 75 ? -9.556 -5.773 6.277 1.00 96.50 75 PHE A O 1
ATOM 629 N N . PHE A 1 76 ? -9.165 -7.081 8.049 1.00 95.31 76 PHE A N 1
ATOM 630 C CA . PHE A 1 76 ? -7.913 -7.633 7.519 1.00 95.31 76 PHE A CA 1
ATOM 631 C C . PHE A 1 76 ? -8.032 -9.086 7.073 1.00 95.31 76 PHE A C 1
ATOM 633 O O . PHE A 1 76 ? -7.587 -9.416 5.970 1.00 95.31 76 PHE A O 1
ATOM 640 N N . ARG A 1 77 ? -8.634 -9.964 7.885 1.00 95.19 77 ARG A N 1
ATOM 641 C CA . ARG A 1 77 ? -8.645 -11.418 7.644 1.00 95.19 77 ARG A CA 1
ATOM 642 C C . ARG A 1 77 ? -9.261 -11.779 6.295 1.00 95.19 77 ARG A C 1
ATOM 644 O O . ARG A 1 77 ? -8.627 -12.450 5.478 1.00 95.19 77 ARG A O 1
ATOM 651 N N . GLY A 1 78 ? -10.480 -11.302 6.038 1.00 95.38 78 GLY A N 1
ATOM 652 C CA . GLY A 1 78 ? -11.194 -11.565 4.786 1.00 95.38 78 GLY A CA 1
ATOM 653 C C . GLY A 1 78 ? -10.478 -10.981 3.565 1.00 95.38 78 GLY A C 1
ATOM 654 O O . GLY A 1 78 ? -10.285 -11.678 2.565 1.00 95.38 78 GLY A O 1
ATOM 655 N N . TYR A 1 79 ? -10.024 -9.727 3.659 1.00 95.44 79 TYR A N 1
ATOM 656 C CA . TYR A 1 79 ? -9.300 -9.062 2.573 1.00 95.44 79 TYR A CA 1
ATOM 657 C C . TYR A 1 79 ? -7.996 -9.788 2.229 1.00 95.44 79 TYR A C 1
ATOM 659 O O . TYR A 1 79 ? -7.737 -10.077 1.064 1.00 95.44 79 TYR A O 1
ATOM 667 N N . THR A 1 80 ? -7.204 -10.141 3.239 1.00 93.62 80 THR A N 1
ATOM 668 C CA . THR A 1 80 ? -5.899 -10.785 3.062 1.00 93.62 80 THR A CA 1
ATOM 669 C C . THR A 1 80 ? -6.045 -12.167 2.438 1.00 93.62 80 THR A C 1
ATOM 671 O O . THR A 1 80 ? -5.355 -12.465 1.465 1.00 93.62 80 THR A O 1
ATOM 674 N N . ARG A 1 81 ? -7.004 -12.979 2.904 1.00 94.62 81 ARG A N 1
ATOM 675 C CA . ARG A 1 81 ? -7.311 -14.281 2.291 1.00 94.62 81 ARG A CA 1
ATOM 676 C C . ARG A 1 81 ? -7.720 -14.138 0.827 1.00 94.62 81 ARG A C 1
ATOM 678 O O . ARG A 1 81 ? -7.245 -14.893 -0.015 1.00 94.62 81 ARG A O 1
ATOM 685 N N . LYS A 1 82 ? -8.546 -13.141 0.498 1.00 94.06 82 LYS A N 1
ATOM 686 C CA . LYS A 1 82 ? -8.948 -12.853 -0.887 1.00 94.06 82 LYS A CA 1
ATOM 687 C C . LYS A 1 82 ? -7.756 -12.418 -1.750 1.00 94.06 82 LYS A C 1
ATOM 689 O O . LYS A 1 82 ? -7.579 -12.910 -2.864 1.00 94.06 82 LYS A O 1
ATOM 694 N N . GLN A 1 83 ? -6.925 -11.520 -1.226 1.00 92.88 83 GLN A N 1
ATOM 695 C CA . GLN A 1 83 ? -5.789 -10.945 -1.939 1.00 92.88 83 GLN A CA 1
ATOM 696 C C . GLN A 1 83 ? -4.671 -11.966 -2.166 1.00 92.88 83 GLN A C 1
ATOM 698 O O . GLN A 1 83 ? -4.126 -12.021 -3.267 1.00 92.88 83 GLN A O 1
ATOM 703 N N . TRP A 1 84 ? -4.344 -12.782 -1.163 1.00 91.75 84 TRP A N 1
ATOM 704 C CA . TRP A 1 84 ? -3.164 -13.654 -1.159 1.00 91.75 84 TRP A CA 1
ATOM 705 C C . TRP A 1 84 ? -3.479 -15.141 -1.337 1.00 91.75 84 TRP A C 1
ATOM 707 O O . TRP A 1 84 ? -2.593 -15.901 -1.713 1.00 91.75 84 TRP A O 1
ATOM 717 N N . GLY A 1 85 ? -4.723 -15.567 -1.113 1.00 91.31 85 GLY A N 1
ATOM 718 C CA . GLY A 1 85 ? -5.119 -16.979 -1.169 1.00 91.31 85 GLY A CA 1
ATOM 719 C C . GLY A 1 85 ? -4.633 -17.818 0.018 1.00 91.31 85 GLY A C 1
ATOM 720 O O . GLY A 1 85 ? -4.796 -19.032 -0.003 1.00 91.31 85 GLY A O 1
ATOM 721 N N . VAL A 1 86 ? -4.049 -17.187 1.039 1.00 92.38 86 VAL A N 1
ATOM 722 C CA . VAL A 1 86 ? -3.541 -17.829 2.259 1.00 92.38 86 VAL A CA 1
ATOM 723 C C . VAL A 1 86 ? -3.995 -17.061 3.495 1.00 92.38 86 VAL A C 1
ATOM 725 O O . VAL A 1 86 ? -4.433 -15.910 3.407 1.00 92.38 86 VAL A O 1
ATOM 728 N N . 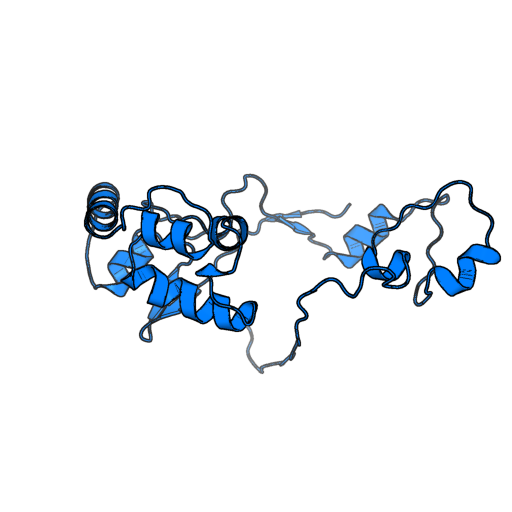ASP A 1 87 ? -3.917 -17.712 4.650 1.00 93.94 87 ASP A N 1
ATOM 729 C CA . ASP A 1 87 ? -4.269 -17.093 5.923 1.00 93.94 87 ASP A CA 1
ATOM 730 C C . ASP A 1 87 ? -3.219 -16.047 6.361 1.00 93.94 87 ASP A C 1
ATOM 732 O O . ASP A 1 87 ? -2.029 -16.265 6.119 1.00 93.94 87 ASP A O 1
ATOM 736 N N . PRO A 1 88 ? -3.602 -14.923 7.007 1.00 92.19 88 PRO A N 1
ATOM 737 C CA . PRO A 1 88 ? -2.636 -13.935 7.496 1.00 92.19 88 PRO A CA 1
ATOM 738 C C . PRO A 1 88 ? -1.591 -14.505 8.468 1.00 92.19 88 PRO A C 1
ATOM 740 O O . PRO A 1 88 ? -0.468 -14.000 8.494 1.00 92.19 88 PRO A O 1
ATOM 743 N N . ALA A 1 89 ? -1.904 -15.587 9.190 1.00 93.38 89 ALA A N 1
ATOM 744 C CA . ALA A 1 89 ? -0.946 -16.312 10.028 1.00 93.38 89 ALA A CA 1
ATOM 745 C C . ALA A 1 89 ? 0.230 -16.916 9.232 1.00 93.38 89 ALA A C 1
ATOM 747 O O . ALA A 1 89 ? 1.284 -17.214 9.784 1.00 93.38 89 ALA A O 1
ATOM 748 N N . GLN A 1 90 ? 0.065 -17.115 7.921 1.00 93.31 90 GLN A N 1
ATOM 749 C CA . GLN A 1 90 ? 1.081 -17.688 7.029 1.00 93.31 90 GLN A CA 1
ATOM 750 C C . GLN A 1 90 ? 1.876 -16.621 6.267 1.00 93.31 90 GLN A C 1
ATOM 752 O O . GLN A 1 90 ? 2.776 -16.946 5.493 1.00 93.31 90 GLN A O 1
ATOM 757 N N . LEU A 1 91 ? 1.542 -15.344 6.453 1.00 92.88 91 LEU A N 1
ATOM 758 C CA . LEU A 1 91 ? 2.205 -14.227 5.795 1.00 92.88 91 LEU A CA 1
ATOM 759 C C . LEU A 1 91 ? 3.144 -13.525 6.769 1.00 92.88 91 LEU A C 1
ATOM 761 O O . LEU A 1 91 ? 2.858 -13.396 7.955 1.00 92.88 91 LEU A O 1
ATOM 765 N N . SER A 1 92 ? 4.263 -13.019 6.252 1.00 93.19 92 SER A N 1
ATOM 766 C CA . SER A 1 92 ? 5.182 -12.199 7.044 1.00 93.19 92 SER A CA 1
ATOM 767 C C . SER A 1 92 ? 4.482 -10.947 7.580 1.00 93.19 92 SER A C 1
ATOM 769 O O . SER A 1 92 ? 3.700 -10.314 6.865 1.00 93.19 92 SER A O 1
ATOM 771 N N . LYS A 1 93 ? 4.850 -10.520 8.795 1.00 90.12 93 LYS A N 1
ATOM 772 C CA . LYS A 1 93 ? 4.397 -9.264 9.421 1.00 90.12 93 LYS A CA 1
ATOM 7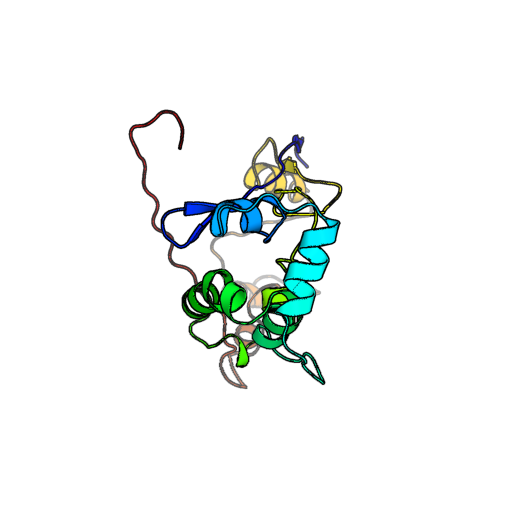73 C C . LYS A 1 93 ? 4.466 -8.018 8.530 1.00 90.12 93 LYS A C 1
ATOM 775 O O . LYS A 1 93 ? 3.690 -7.083 8.702 1.00 90.12 93 LYS A O 1
ATOM 780 N N . SER A 1 94 ? 5.368 -7.998 7.548 1.00 89.62 94 SER A N 1
ATOM 781 C CA . SER A 1 94 ? 5.530 -6.871 6.621 1.00 89.62 94 SER A CA 1
ATOM 782 C C . SER A 1 94 ? 4.342 -6.654 5.674 1.00 89.62 94 SER A C 1
ATOM 784 O O . SER A 1 94 ? 4.243 -5.585 5.071 1.00 89.62 94 SER A O 1
ATOM 786 N N . VAL A 1 95 ? 3.443 -7.635 5.521 1.00 87.94 95 VAL A N 1
ATOM 787 C CA . VAL A 1 95 ? 2.283 -7.527 4.623 1.00 87.94 95 VAL A CA 1
ATOM 788 C C . VAL A 1 95 ? 1.238 -6.556 5.176 1.00 87.94 95 VAL A C 1
ATOM 790 O O . VAL A 1 95 ? 0.818 -5.650 4.458 1.00 87.94 95 VAL A O 1
ATOM 793 N N . THR A 1 96 ? 0.839 -6.711 6.440 1.00 82.06 96 THR A N 1
ATOM 794 C CA . THR A 1 96 ? -0.191 -5.876 7.089 1.00 82.06 96 THR A CA 1
ATOM 795 C C . THR A 1 96 ? 0.380 -4.627 7.749 1.00 82.06 96 THR A C 1
ATOM 797 O O . THR A 1 96 ? -0.329 -3.630 7.846 1.00 82.06 96 THR A O 1
ATOM 800 N N . ALA A 1 97 ? 1.677 -4.605 8.081 1.00 78.62 97 ALA A N 1
ATOM 801 C CA . ALA A 1 97 ? 2.357 -3.411 8.602 1.00 78.62 97 ALA A CA 1
ATOM 802 C C . ALA A 1 97 ? 2.308 -2.191 7.653 1.00 78.62 97 ALA A C 1
ATOM 804 O O . ALA A 1 97 ? 2.596 -1.072 8.065 1.00 78.62 97 ALA A O 1
ATOM 805 N N . ARG A 1 98 ? 1.927 -2.389 6.384 1.00 81.56 98 ARG A N 1
ATOM 806 C CA . ARG A 1 98 ? 1.738 -1.322 5.386 1.00 81.56 98 ARG A CA 1
ATOM 807 C C . ARG A 1 98 ? 0.509 -0.447 5.642 1.00 81.56 98 ARG A C 1
ATOM 809 O O . ARG A 1 98 ? 0.420 0.624 5.054 1.00 81.56 98 ARG A O 1
ATOM 816 N N . VAL A 1 99 ? -0.436 -0.901 6.468 1.00 86.44 99 VAL A N 1
ATOM 817 C CA . VAL A 1 99 ? -1.685 -0.187 6.778 1.00 86.44 99 VAL A CA 1
ATOM 818 C C . VAL A 1 99 ? -1.751 0.030 8.295 1.00 86.44 99 VAL A C 1
ATOM 820 O O . VAL A 1 99 ? -2.396 -0.747 9.000 1.00 86.44 99 VAL A O 1
ATOM 823 N N . PRO A 1 100 ? -1.028 1.032 8.830 1.00 87.31 100 PRO A N 1
ATOM 824 C CA . PRO A 1 100 ? -0.930 1.244 10.270 1.00 87.31 100 PRO A CA 1
ATOM 825 C C . PRO A 1 100 ? -2.235 1.800 10.844 1.00 87.31 100 PRO A C 1
ATOM 827 O O . PRO A 1 100 ? -2.834 2.706 10.268 1.00 87.31 100 PRO A O 1
ATOM 830 N N . THR A 1 101 ? -2.641 1.301 12.010 1.00 93.56 101 THR A N 1
ATOM 831 C CA . THR A 1 101 ? -3.769 1.875 12.762 1.00 93.56 101 THR A CA 1
ATOM 832 C C . THR A 1 101 ? -3.386 3.238 13.337 1.00 93.56 101 THR A C 1
ATOM 834 O O . THR A 1 101 ? -2.229 3.469 13.689 1.00 93.56 101 THR A O 1
ATOM 837 N N . ARG A 1 102 ? -4.358 4.146 13.428 1.00 96.69 102 ARG A N 1
ATOM 838 C CA . ARG A 1 102 ? -4.204 5.506 13.948 1.00 96.69 102 ARG A CA 1
ATOM 839 C C . ARG A 1 102 ? -5.207 5.768 15.065 1.00 96.69 102 ARG A C 1
ATOM 841 O O . ARG A 1 102 ? -6.310 5.233 15.053 1.00 96.69 102 ARG A O 1
ATOM 848 N N . THR A 1 103 ? -4.851 6.662 15.980 1.00 97.50 103 THR A N 1
ATOM 849 C CA . THR A 1 103 ? -5.766 7.186 17.010 1.00 97.50 103 THR A CA 1
ATOM 850 C C . THR A 1 103 ? -6.306 8.580 16.697 1.00 97.50 103 THR A C 1
ATOM 852 O O . THR A 1 103 ? -7.232 9.052 17.348 1.00 97.50 103 THR A O 1
ATOM 855 N N . ASN A 1 104 ? -5.765 9.244 15.673 1.00 97.44 104 ASN A N 1
ATOM 856 C CA . ASN A 1 104 ? -6.253 10.534 15.193 1.00 97.44 104 ASN A CA 1
ATOM 857 C C . ASN A 1 104 ? -7.358 10.368 14.127 1.00 97.44 104 ASN A C 1
ATOM 859 O O . ASN A 1 104 ? -7.841 9.266 13.870 1.00 97.44 104 ASN A O 1
ATOM 863 N N . ARG A 1 105 ? -7.761 11.480 13.502 1.00 98.19 105 ARG A N 1
ATOM 864 C CA . ARG A 1 105 ? -8.793 11.530 12.448 1.00 98.19 105 ARG A CA 1
ATOM 865 C C . ARG A 1 105 ? -8.224 11.571 11.025 1.00 98.19 105 ARG A C 1
ATOM 867 O O . ARG A 1 105 ? -8.952 11.859 10.085 1.00 98.19 105 ARG A O 1
ATOM 874 N N . ASP A 1 106 ? -6.923 11.331 10.849 1.00 97.88 106 ASP A N 1
ATOM 875 C CA . ASP A 1 106 ? -6.305 11.363 9.520 1.00 97.88 106 ASP A CA 1
ATOM 876 C C . ASP A 1 106 ? -6.792 10.163 8.699 1.00 97.88 106 ASP A C 1
ATOM 878 O O . ASP A 1 106 ? -6.561 9.007 9.070 1.00 97.88 106 ASP A O 1
ATOM 882 N N . ASP A 1 107 ? -7.477 10.436 7.592 1.00 97.69 107 ASP A N 1
ATOM 883 C CA . ASP A 1 107 ? -8.072 9.453 6.686 1.00 97.69 107 ASP A CA 1
ATOM 884 C C . ASP A 1 107 ? -7.238 9.212 5.416 1.00 97.69 107 ASP A C 1
ATOM 886 O O . ASP A 1 107 ? -7.610 8.404 4.562 1.00 97.69 107 ASP A O 1
ATOM 890 N N . ARG A 1 108 ? -6.087 9.883 5.279 1.00 97.81 108 ARG A N 1
ATOM 891 C CA . ARG A 1 108 ? -5.182 9.686 4.142 1.00 97.81 108 ARG A CA 1
ATOM 892 C C . ARG A 1 108 ? -4.585 8.293 4.190 1.00 97.81 108 ARG A C 1
ATOM 894 O O . ARG A 1 108 ? -4.089 7.862 5.225 1.00 97.81 108 ARG A O 1
ATOM 901 N N . 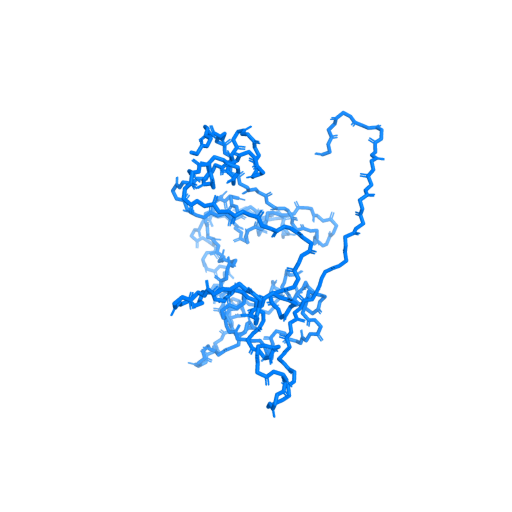TYR A 1 109 ? -4.541 7.599 3.066 1.00 96.94 109 TYR A N 1
ATOM 902 C CA . TYR A 1 109 ? -3.996 6.246 3.010 1.00 96.94 109 TYR A CA 1
ATOM 903 C C . TYR A 1 109 ? -2.484 6.213 3.284 1.00 96.94 109 TYR A C 1
ATOM 905 O O . TYR A 1 109 ? -1.977 5.277 3.898 1.00 96.94 109 TYR A O 1
ATOM 913 N N . PHE A 1 110 ? -1.779 7.278 2.896 1.00 96.25 110 PHE A N 1
ATOM 914 C CA . PHE A 1 110 ? -0.335 7.431 3.053 1.00 96.25 110 PHE A CA 1
ATOM 915 C C . PHE A 1 110 ? 0.002 8.566 4.027 1.00 96.25 110 PHE A C 1
ATOM 917 O O . PHE A 1 110 ? -0.665 9.601 4.041 1.00 96.25 110 PHE A O 1
ATOM 924 N N . GLY A 1 111 ? 1.046 8.363 4.836 1.00 93.69 111 GLY A N 1
ATOM 925 C CA . GLY A 1 111 ? 1.575 9.364 5.774 1.00 93.69 111 GLY A CA 1
ATOM 926 C C . GLY A 1 111 ? 2.730 10.196 5.204 1.00 93.69 111 GLY A C 1
ATOM 927 O O . GLY A 1 111 ? 3.311 11.009 5.916 1.00 93.69 111 GLY A O 1
ATOM 928 N N . ASP A 1 112 ? 3.093 9.964 3.944 1.00 96.75 112 ASP A N 1
ATOM 929 C CA . ASP A 1 112 ? 4.242 10.560 3.272 1.00 96.75 112 ASP A CA 1
ATOM 930 C C . ASP A 1 112 ? 4.095 12.075 3.069 1.00 96.75 112 ASP A C 1
ATOM 932 O O . ASP A 1 112 ? 3.005 12.587 2.803 1.00 96.75 112 ASP A O 1
ATOM 936 N N . THR A 1 113 ? 5.222 12.793 3.112 1.00 97.25 113 THR A N 1
ATOM 937 C CA . THR A 1 113 ? 5.278 14.251 2.901 1.00 97.25 113 THR A CA 1
ATOM 938 C C . THR A 1 113 ? 4.951 14.659 1.461 1.00 97.25 113 THR A C 1
ATOM 940 O O . THR A 1 113 ? 4.355 15.709 1.236 1.00 97.25 113 THR A O 1
ATOM 943 N N . PHE A 1 114 ? 5.337 13.850 0.467 1.00 97.38 114 PHE A N 1
ATOM 944 C CA . PHE A 1 114 ? 5.181 14.178 -0.955 1.00 97.38 114 PHE A CA 1
ATOM 945 C C . PHE A 1 114 ? 4.146 13.272 -1.620 1.00 97.38 114 PHE A C 1
ATOM 947 O O . PHE A 1 114 ? 4.477 12.200 -2.120 1.00 97.38 114 PHE A O 1
ATOM 954 N N . GLN A 1 115 ? 2.896 13.733 -1.680 1.00 98.19 115 GLN A N 1
ATOM 955 C CA . GLN A 1 115 ? 1.792 12.987 -2.289 1.00 98.19 115 GLN A CA 1
ATOM 956 C C . GLN A 1 115 ? 1.287 13.705 -3.544 1.00 98.19 115 GLN A C 1
ATOM 958 O O . GLN A 1 115 ? 0.600 14.726 -3.481 1.00 98.19 115 GLN A O 1
ATOM 963 N N . ASN A 1 116 ? 1.700 13.204 -4.710 1.00 97.69 116 ASN A N 1
ATOM 964 C CA . ASN A 1 116 ? 1.399 13.816 -5.999 1.00 97.69 116 ASN A CA 1
ATOM 965 C C . ASN A 1 116 ? 1.237 12.761 -7.094 1.00 97.69 116 ASN A C 1
ATOM 967 O O . ASN A 1 116 ? 1.948 11.758 -7.125 1.00 97.69 116 ASN A O 1
ATOM 971 N N . MET A 1 117 ? 0.374 13.055 -8.062 1.00 98.06 117 MET A N 1
ATOM 972 C CA . MET A 1 117 ? 0.286 12.315 -9.319 1.00 98.06 117 MET A CA 1
ATOM 973 C C . MET A 1 117 ? 1.065 13.053 -10.415 1.00 98.06 117 MET A C 1
ATOM 975 O O . MET A 1 117 ? 1.038 14.287 -10.450 1.00 98.06 117 MET A O 1
ATOM 979 N N . PRO A 1 118 ? 1.727 12.357 -11.358 1.00 98.12 118 PRO A N 1
ATOM 980 C CA . PRO A 1 118 ? 2.290 13.014 -12.533 1.00 98.12 118 PRO A CA 1
ATOM 981 C C . PRO A 1 118 ? 1.165 13.710 -13.309 1.00 98.12 118 PRO A C 1
ATOM 983 O O . PRO A 1 118 ? 0.252 13.042 -13.793 1.00 98.12 118 PRO A O 1
ATOM 986 N N . ALA A 1 119 ? 1.227 15.035 -13.476 1.00 97.56 119 ALA A N 1
ATOM 987 C CA . ALA A 1 119 ? 0.190 15.788 -14.196 1.00 97.56 119 ALA A CA 1
ATOM 988 C C . ALA A 1 119 ? 0.056 15.313 -15.658 1.00 97.56 119 ALA A C 1
ATOM 990 O O . ALA A 1 119 ? -1.006 15.357 -16.276 1.00 97.56 119 ALA A O 1
ATOM 991 N N . GLY A 1 120 ? 1.151 14.780 -16.210 1.00 96.56 120 GLY A N 1
ATOM 992 C CA . GLY A 1 120 ? 1.187 14.147 -17.521 1.00 96.56 120 GLY A CA 1
ATOM 993 C C . GLY A 1 120 ? 0.753 12.670 -17.559 1.00 96.56 120 GLY A C 1
ATOM 994 O O . GLY A 1 120 ? 0.805 12.052 -18.621 1.00 96.56 120 GLY A O 1
ATOM 995 N N . GLY A 1 121 ? 0.400 12.061 -16.432 1.00 97.31 121 GLY A N 1
ATOM 996 C CA . GLY A 1 121 ? 0.328 10.607 -16.307 1.00 97.31 121 GLY A CA 1
ATOM 997 C C . GLY A 1 121 ? 1.701 9.925 -16.416 1.00 97.31 121 GLY A C 1
ATOM 998 O O . GLY A 1 121 ? 2.693 10.498 -16.886 1.00 97.31 121 GLY A O 1
ATOM 999 N N . TYR A 1 122 ? 1.768 8.667 -15.978 1.00 98.00 122 TYR A N 1
ATOM 1000 C CA . TYR A 1 122 ? 3.032 7.931 -15.874 1.00 98.00 122 TYR A CA 1
ATOM 1001 C C . TYR A 1 122 ? 3.731 7.741 -17.227 1.00 98.00 122 TYR A C 1
ATOM 1003 O O . TYR A 1 122 ? 4.942 7.930 -17.314 1.00 98.00 122 TYR A O 1
ATOM 1011 N N . THR A 1 123 ? 3.000 7.464 -18.313 1.00 97.94 123 THR A N 1
ATOM 1012 C CA . THR A 1 123 ? 3.605 7.269 -19.645 1.00 97.94 123 THR A CA 1
ATOM 1013 C C . THR A 1 123 ? 4.383 8.497 -20.122 1.00 97.94 123 THR A C 1
ATOM 1015 O O . THR A 1 123 ? 5.493 8.355 -20.632 1.00 97.94 123 THR A O 1
ATOM 1018 N N . ARG A 1 124 ? 3.850 9.719 -19.945 1.00 98.19 124 ARG A N 1
ATOM 1019 C CA . ARG A 1 124 ? 4.571 10.946 -20.336 1.00 98.19 124 ARG A CA 1
ATOM 1020 C C . ARG A 1 124 ? 5.802 11.174 -19.460 1.00 98.19 124 ARG A C 1
ATOM 1022 O O . ARG A 1 124 ? 6.823 11.634 -19.965 1.00 98.19 124 ARG A O 1
ATOM 1029 N N . MET A 1 125 ? 5.727 10.819 -18.178 1.00 98.31 125 MET A N 1
ATOM 1030 C CA . MET A 1 125 ? 6.877 10.865 -17.277 1.00 98.31 125 MET A CA 1
ATOM 1031 C C . MET A 1 125 ? 7.989 9.914 -17.736 1.00 98.31 125 MET A C 1
ATOM 1033 O O . MET A 1 125 ? 9.119 10.367 -17.900 1.00 98.31 125 MET A O 1
ATOM 1037 N N . PHE A 1 126 ? 7.668 8.646 -18.022 1.00 98.12 126 PHE A N 1
ATOM 1038 C CA . PHE A 1 126 ? 8.637 7.659 -18.517 1.00 98.12 126 PHE A CA 1
ATOM 1039 C C . PHE A 1 126 ? 9.258 8.058 -19.852 1.00 98.12 126 PHE A C 1
ATOM 1041 O O . PHE A 1 126 ? 10.475 7.984 -19.988 1.00 98.12 126 PHE A O 1
ATOM 1048 N N . ARG A 1 127 ? 8.464 8.569 -20.803 1.00 97.44 127 ARG A N 1
ATOM 1049 C CA . ARG A 1 127 ? 8.997 9.075 -22.078 1.00 97.44 127 ARG A CA 1
ATOM 1050 C C . ARG A 1 127 ? 10.083 10.126 -21.863 1.00 97.44 127 ARG A C 1
ATOM 1052 O O . ARG A 1 127 ? 11.144 10.006 -22.449 1.00 97.44 127 ARG A O 1
ATOM 1059 N N . ARG A 1 128 ? 9.860 11.093 -20.968 1.00 97.56 1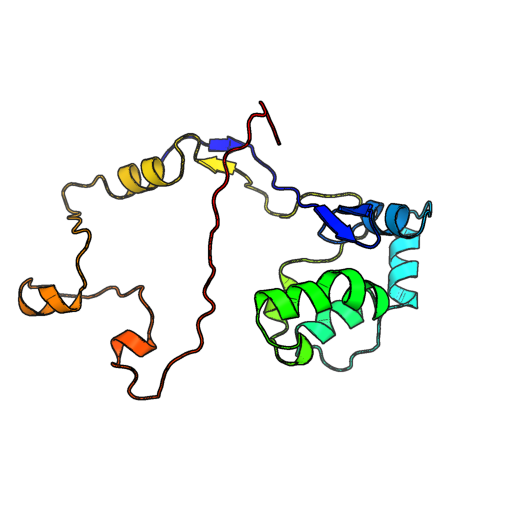28 ARG A N 1
ATOM 1060 C CA . ARG A 1 128 ? 10.856 12.131 -20.647 1.00 97.56 128 ARG A CA 1
ATOM 1061 C C . ARG A 1 128 ? 12.067 11.601 -19.875 1.00 97.56 128 ARG A C 1
ATOM 1063 O O . ARG A 1 128 ? 13.128 12.196 -19.971 1.00 97.56 128 ARG A O 1
ATOM 1070 N N . MET A 1 129 ? 11.916 10.544 -19.072 1.00 97.75 129 MET A N 1
ATOM 1071 C CA . MET A 1 129 ? 13.055 9.915 -18.382 1.00 97.75 129 MET A CA 1
ATOM 1072 C C . MET A 1 129 ? 13.969 9.162 -19.354 1.00 97.75 129 MET A C 1
ATOM 1074 O O . MET A 1 129 ? 15.170 9.089 -19.125 1.00 97.75 129 MET A O 1
ATOM 1078 N N . LEU A 1 130 ? 13.397 8.612 -20.426 1.00 97.81 130 LEU A N 1
ATOM 1079 C CA . LEU A 1 130 ? 14.108 7.809 -21.419 1.00 97.81 130 LEU A CA 1
ATOM 1080 C C . LEU A 1 130 ? 14.515 8.610 -22.670 1.00 97.81 130 LEU A C 1
ATOM 1082 O O . LEU A 1 130 ? 15.121 8.044 -23.576 1.00 97.81 130 LEU A O 1
ATOM 1086 N N . ASP A 1 131 ? 14.192 9.906 -22.724 1.00 96.88 131 ASP A N 1
ATOM 1087 C CA . ASP A 1 131 ? 14.504 10.806 -23.840 1.00 96.88 131 ASP A CA 1
ATOM 1088 C C . ASP A 1 131 ? 15.971 11.252 -23.787 1.00 96.88 131 ASP A C 1
ATOM 1090 O O . ASP A 1 131 ? 16.319 12.370 -23.404 1.00 96.88 131 ASP A O 1
ATOM 1094 N N . ASN A 1 132 ? 16.859 10.312 -24.093 1.00 97.50 132 ASN A N 1
ATOM 1095 C CA . ASN A 1 132 ? 18.289 10.538 -24.177 1.00 97.50 132 ASN A CA 1
ATOM 1096 C C . ASN A 1 132 ? 18.838 9.814 -25.416 1.00 97.50 132 ASN A C 1
ATOM 1098 O O . ASN A 1 132 ? 18.544 8.632 -25.602 1.00 97.50 132 ASN A O 1
ATOM 1102 N N . PRO A 1 133 ? 19.675 10.459 -26.249 1.00 97.38 133 PRO A N 1
ATOM 1103 C CA . PRO A 1 133 ? 20.185 9.850 -27.480 1.00 97.38 133 PRO A CA 1
ATOM 1104 C C . PRO A 1 133 ? 21.026 8.581 -27.250 1.00 97.38 133 PRO A C 1
ATOM 1106 O O . PRO A 1 133 ? 21.124 7.752 -28.160 1.00 97.38 133 PRO A O 1
ATOM 1109 N N . GLY A 1 134 ? 21.597 8.405 -26.054 1.00 97.94 134 GLY A N 1
ATOM 1110 C CA . GLY A 1 134 ? 22.316 7.202 -25.630 1.00 97.94 134 GLY A CA 1
ATOM 1111 C C . GLY A 1 134 ? 21.418 6.044 -25.184 1.00 97.94 134 GLY A C 1
ATOM 1112 O O . GLY A 1 134 ? 21.909 4.930 -25.025 1.00 97.94 134 GLY A O 1
ATOM 1113 N N . ILE A 1 135 ? 20.112 6.267 -25.013 1.00 98.19 135 ILE A N 1
ATOM 1114 C CA . ILE A 1 135 ? 19.143 5.228 -24.657 1.00 98.19 135 ILE A CA 1
ATOM 1115 C C . ILE A 1 135 ? 18.452 4.740 -25.931 1.00 98.19 135 ILE A C 1
ATOM 1117 O O . ILE A 1 135 ? 17.941 5.524 -26.731 1.00 98.19 135 ILE A O 1
ATOM 1121 N N . LYS A 1 136 ? 18.429 3.421 -26.122 1.00 97.81 136 LYS A N 1
ATOM 1122 C CA . LYS A 1 136 ? 17.659 2.749 -27.175 1.00 97.81 136 LYS A CA 1
ATOM 1123 C C . LYS A 1 136 ? 16.612 1.866 -26.510 1.00 97.81 136 LYS A C 1
ATOM 1125 O O . LYS A 1 136 ? 16.919 1.177 -25.542 1.00 97.81 136 LYS A O 1
ATOM 1130 N N . ILE A 1 137 ? 15.380 1.919 -27.009 1.00 97.56 137 ILE A N 1
ATOM 1131 C CA . ILE A 1 137 ? 14.239 1.197 -26.441 1.00 97.56 137 ILE A CA 1
ATOM 1132 C C . ILE A 1 137 ? 13.757 0.188 -27.473 1.00 97.56 137 ILE A C 1
ATOM 1134 O O . ILE A 1 137 ? 13.471 0.556 -28.611 1.00 97.56 137 ILE A O 1
ATOM 1138 N N . MET A 1 138 ? 13.632 -1.065 -27.051 1.00 97.62 138 MET A N 1
ATOM 1139 C CA . MET A 1 138 ? 13.023 -2.134 -27.829 1.00 97.62 138 MET A CA 1
ATOM 1140 C C . MET A 1 138 ? 11.833 -2.672 -27.028 1.00 97.62 138 MET A C 1
ATOM 1142 O O . MET A 1 138 ? 11.986 -3.049 -25.869 1.00 97.62 138 MET A O 1
ATOM 1146 N N . LEU A 1 139 ? 10.635 -2.606 -27.609 1.00 98.00 139 LEU A N 1
ATOM 1147 C CA . LEU A 1 139 ? 9.388 -3.068 -26.993 1.00 98.00 139 LEU A CA 1
ATOM 1148 C C . LEU A 1 139 ? 8.973 -4.399 -27.617 1.00 98.00 139 LEU A C 1
ATOM 1150 O O . LEU A 1 139 ? 9.382 -4.699 -28.733 1.00 98.00 139 LEU A O 1
ATOM 1154 N N . GLN A 1 140 ? 8.115 -5.155 -26.924 1.00 98.12 140 GLN A N 1
ATOM 1155 C CA . GLN A 1 140 ? 7.644 -6.469 -27.393 1.00 98.12 140 GLN A CA 1
ATOM 1156 C C . GLN A 1 140 ? 8.812 -7.413 -27.721 1.00 98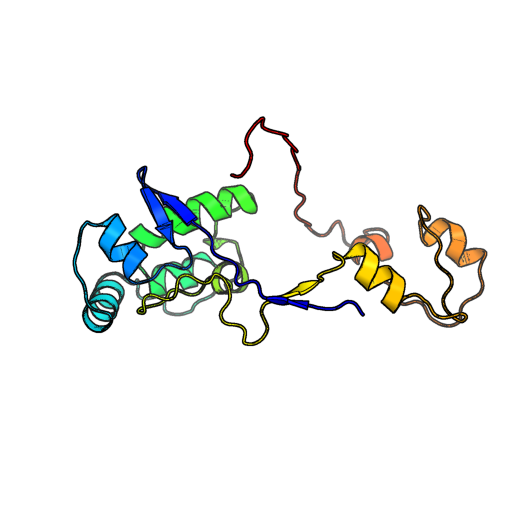.12 140 GLN A C 1
ATOM 1158 O O . GLN A 1 140 ? 8.841 -8.047 -28.769 1.00 98.12 140 GLN A O 1
ATOM 1163 N N . THR A 1 141 ? 9.825 -7.444 -26.858 1.00 98.00 141 THR A N 1
ATOM 1164 C CA . THR A 1 141 ? 11.046 -8.223 -27.078 1.00 98.00 141 THR A CA 1
ATOM 1165 C C . THR A 1 141 ? 11.473 -8.848 -25.767 1.00 98.00 141 THR A C 1
ATOM 1167 O O . THR A 1 141 ? 11.766 -8.133 -24.807 1.00 98.00 141 THR A O 1
ATOM 1170 N N . ASP A 1 142 ? 11.506 -10.175 -25.726 1.00 97.56 142 ASP A N 1
ATOM 1171 C CA . ASP A 1 142 ? 12.154 -10.895 -24.637 1.00 97.56 142 ASP A CA 1
ATOM 1172 C C . ASP A 1 142 ? 13.677 -10.726 -24.770 1.00 97.56 142 ASP A C 1
ATOM 1174 O O . ASP A 1 142 ? 14.246 -10.855 -25.858 1.00 97.56 142 ASP A O 1
ATOM 1178 N N . TYR A 1 143 ? 14.365 -10.438 -23.663 1.00 97.44 143 TYR A N 1
ATOM 1179 C CA . TYR A 1 143 ? 15.819 -10.280 -23.660 1.00 97.44 143 TYR A CA 1
ATOM 1180 C C . TYR A 1 143 ? 16.540 -11.530 -24.194 1.00 97.44 143 TYR A C 1
ATOM 1182 O O . TYR A 1 143 ? 17.602 -11.410 -24.810 1.00 97.44 143 TYR A O 1
ATOM 1190 N N . ARG A 1 144 ? 15.967 -12.727 -24.009 1.00 96.56 144 ARG A N 1
ATOM 1191 C CA . ARG A 1 144 ? 16.526 -14.001 -24.488 1.00 96.56 144 ARG A CA 1
ATOM 1192 C C . ARG A 1 144 ? 16.633 -14.049 -26.010 1.00 96.56 144 ARG A C 1
ATOM 1194 O O . ARG A 1 144 ? 17.555 -14.664 -26.532 1.00 96.56 144 ARG A O 1
ATOM 1201 N N . GLU A 1 145 ? 15.736 -13.374 -26.726 1.00 97.25 145 GLU A N 1
ATOM 1202 C CA . GLU A 1 145 ? 15.710 -13.366 -28.194 1.00 97.25 145 GLU A CA 1
ATOM 1203 C C . GLU A 1 145 ? 16.839 -12.530 -28.811 1.00 97.25 145 GLU A C 1
ATOM 1205 O O . GLU A 1 145 ? 17.165 -12.700 -29.994 1.00 97.25 145 GLU A O 1
ATOM 1210 N N . ILE A 1 146 ? 17.417 -11.616 -28.025 1.00 97.31 146 ILE A N 1
ATOM 1211 C CA . ILE A 1 146 ? 18.403 -10.629 -28.481 1.00 97.31 146 ILE A CA 1
ATOM 1212 C C . ILE A 1 146 ? 19.754 -10.716 -27.770 1.00 97.31 146 ILE A C 1
ATOM 1214 O O . ILE A 1 146 ? 20.723 -10.174 -28.300 1.00 97.31 146 ILE A O 1
ATOM 1218 N N . ARG A 1 147 ? 19.851 -11.385 -26.611 1.00 95.69 147 ARG A N 1
ATOM 1219 C CA . ARG A 1 147 ? 21.073 -11.397 -25.783 1.00 95.69 147 ARG A CA 1
ATOM 1220 C C . ARG A 1 147 ? 22.317 -11.884 -26.533 1.00 95.69 147 ARG A C 1
ATOM 1222 O O . ARG A 1 147 ? 23.399 -11.371 -26.290 1.00 95.69 147 ARG A O 1
ATOM 1229 N N . ASP A 1 148 ? 22.146 -12.816 -27.470 1.00 96.12 148 ASP A N 1
ATOM 1230 C CA . ASP A 1 148 ? 23.241 -13.390 -28.264 1.00 96.12 148 ASP A CA 1
ATOM 1231 C C . ASP A 1 148 ? 23.456 -12.645 -29.599 1.00 96.12 148 ASP A C 1
ATOM 1233 O O . ASP A 1 148 ? 24.399 -12.925 -30.334 1.00 96.12 148 ASP A O 1
ATOM 1237 N N . LYS A 1 149 ? 22.578 -11.686 -29.928 1.00 97.12 149 LYS A N 1
ATOM 1238 C CA . LYS A 1 149 ? 22.606 -10.899 -31.176 1.00 97.12 149 LYS A CA 1
ATOM 1239 C C . LYS A 1 149 ? 23.148 -9.488 -30.970 1.00 97.12 149 LYS A C 1
ATOM 1241 O O . LYS A 1 149 ? 23.741 -8.922 -31.884 1.00 97.12 149 LYS A O 1
ATOM 1246 N N . ILE A 1 150 ? 22.909 -8.901 -29.798 1.00 96.62 150 ILE A N 1
ATOM 1247 C CA . ILE A 1 150 ? 23.316 -7.535 -29.469 1.00 96.62 150 ILE A CA 1
ATOM 1248 C C . ILE A 1 150 ? 24.456 -7.603 -28.450 1.00 96.62 150 ILE A C 1
ATOM 1250 O O . ILE A 1 150 ? 24.228 -8.055 -27.330 1.00 96.62 150 ILE A O 1
ATOM 1254 N N . PRO A 1 151 ? 25.671 -7.140 -28.788 1.00 96.81 151 PRO A N 1
ATOM 1255 C CA . PRO A 1 151 ? 26.778 -7.142 -27.843 1.00 96.81 151 PRO A CA 1
ATOM 1256 C C . PRO A 1 151 ? 26.545 -6.117 -26.725 1.00 96.81 151 PRO A C 1
ATOM 1258 O O . PRO A 1 151 ? 26.235 -4.953 -26.981 1.00 96.81 151 PRO A O 1
ATOM 1261 N N . PHE A 1 152 ? 26.748 -6.533 -25.476 1.00 97.50 152 PHE A N 1
ATOM 1262 C CA . PHE A 1 152 ? 26.713 -5.665 -24.297 1.00 97.50 152 PHE A CA 1
ATOM 1263 C C . PHE A 1 152 ? 27.804 -6.068 -23.297 1.00 97.50 152 PHE A C 1
ATOM 1265 O O . PHE A 1 152 ? 28.239 -7.214 -23.259 1.00 97.50 152 PHE A O 1
ATOM 1272 N N . GLN A 1 153 ? 28.250 -5.121 -22.465 1.00 98.19 153 GLN A N 1
ATOM 1273 C CA . GLN A 1 153 ? 29.276 -5.374 -21.438 1.00 98.19 153 GLN A CA 1
ATOM 1274 C C . GLN A 1 153 ? 28.684 -5.770 -20.080 1.00 98.19 153 GLN A C 1
ATOM 1276 O O . GLN A 1 153 ? 29.329 -6.449 -19.285 1.00 98.19 153 GLN A O 1
ATOM 1281 N N . ARG A 1 154 ? 27.467 -5.304 -19.780 1.00 98.00 154 ARG A N 1
ATOM 1282 C CA . ARG A 1 154 ? 26.775 -5.553 -18.514 1.00 98.00 154 ARG A CA 1
ATOM 1283 C C . ARG A 1 154 ? 25.273 -5.606 -18.744 1.00 98.00 154 ARG A C 1
ATOM 1285 O O . ARG A 1 154 ? 24.742 -4.789 -19.490 1.00 98.00 154 ARG A O 1
ATOM 1292 N N . MET A 1 155 ? 24.609 -6.534 -18.065 1.00 97.38 155 MET A N 1
ATOM 1293 C CA . MET A 1 155 ? 23.154 -6.638 -18.042 1.00 97.38 155 MET A CA 1
ATOM 1294 C C . MET A 1 155 ? 22.619 -6.125 -16.705 1.00 97.38 155 MET A C 1
ATOM 1296 O O . MET A 1 155 ? 23.135 -6.477 -15.646 1.00 97.38 155 MET A O 1
ATOM 1300 N N . ILE A 1 156 ? 21.576 -5.302 -16.769 1.00 98.38 156 ILE A N 1
ATOM 1301 C CA . ILE A 1 156 ? 20.712 -4.989 -15.630 1.00 98.38 156 ILE A CA 1
ATOM 1302 C C . ILE A 1 156 ? 19.399 -5.718 -15.897 1.00 98.38 156 ILE A C 1
ATOM 1304 O O . ILE A 1 156 ? 18.733 -5.431 -16.888 1.00 98.38 156 ILE A O 1
ATOM 1308 N N . TYR A 1 157 ? 19.058 -6.679 -15.042 1.00 98.12 157 TYR A N 1
ATOM 1309 C CA . TYR A 1 157 ? 17.862 -7.503 -15.183 1.00 98.12 157 TYR A CA 1
ATOM 1310 C C . TYR A 1 157 ? 16.848 -7.150 -14.092 1.00 98.12 157 TYR A C 1
ATOM 1312 O O . TYR A 1 157 ? 17.192 -7.107 -12.912 1.00 98.12 157 TYR A O 1
ATOM 1320 N N . THR A 1 158 ? 15.606 -6.880 -14.490 1.00 98.19 158 THR A N 1
ATOM 1321 C CA . THR A 1 158 ? 14.513 -6.458 -13.594 1.00 98.19 158 THR A CA 1
ATOM 1322 C C . THR A 1 158 ? 13.275 -7.356 -13.697 1.00 98.19 158 THR A C 1
ATOM 1324 O O . THR A 1 158 ? 12.216 -6.997 -13.185 1.00 98.19 158 THR A O 1
ATOM 1327 N N . GLY A 1 159 ? 13.394 -8.506 -14.371 1.00 97.56 159 GLY A N 1
ATOM 1328 C CA . GLY A 1 159 ? 12.344 -9.523 -14.452 1.00 97.56 159 GLY A CA 1
ATOM 1329 C C . GLY A 1 159 ? 12.342 -10.485 -13.252 1.00 97.56 159 GLY A C 1
ATOM 1330 O O . GLY A 1 159 ? 13.098 -10.291 -12.295 1.00 97.56 159 GLY A O 1
ATOM 1331 N N . PRO A 1 160 ? 11.513 -11.543 -13.287 1.00 97.88 160 PRO A N 1
ATOM 1332 C CA . PRO A 1 160 ? 11.493 -12.575 -12.251 1.00 97.88 160 PRO A CA 1
ATOM 1333 C C . PRO A 1 160 ? 12.824 -13.339 -12.197 1.00 97.88 160 PRO A C 1
ATOM 1335 O O . PRO A 1 160 ? 13.375 -13.732 -13.230 1.00 97.88 160 PRO A O 1
ATOM 1338 N N . ILE A 1 161 ? 13.374 -13.507 -10.992 1.00 97.62 161 ILE A N 1
ATOM 1339 C CA . ILE A 1 161 ? 14.735 -14.034 -10.795 1.00 97.62 161 ILE A CA 1
ATOM 1340 C C . ILE A 1 161 ? 14.827 -15.547 -11.014 1.00 97.62 161 ILE A C 1
ATOM 1342 O O . ILE A 1 161 ? 15.845 -16.042 -11.482 1.00 97.62 161 ILE A O 1
ATOM 1346 N N . ASP A 1 162 ? 13.764 -16.282 -10.705 1.00 97.94 162 ASP A N 1
ATOM 1347 C CA . ASP A 1 162 ? 13.654 -17.712 -10.985 1.00 97.94 162 ASP A CA 1
ATOM 1348 C C . ASP A 1 162 ? 13.655 -17.988 -12.490 1.00 97.94 162 ASP A C 1
ATOM 1350 O O . ASP A 1 162 ? 14.354 -18.885 -12.951 1.00 97.94 162 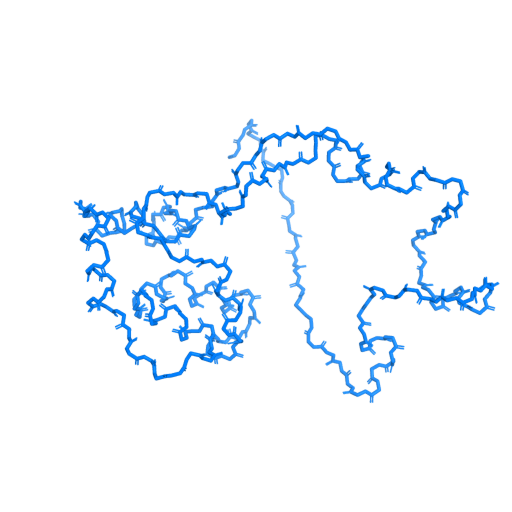ASP A O 1
ATOM 1354 N N . GLU A 1 163 ? 12.940 -17.164 -13.256 1.00 96.75 163 GLU A N 1
ATOM 1355 C CA . GLU A 1 163 ? 12.897 -17.226 -14.716 1.00 96.75 163 GLU A CA 1
ATOM 1356 C C . GLU A 1 163 ? 14.280 -17.026 -15.346 1.00 96.75 163 GLU A C 1
ATOM 1358 O O . GLU A 1 163 ? 14.627 -17.720 -16.300 1.00 96.75 163 GLU A O 1
ATOM 1363 N N . TYR A 1 164 ? 15.083 -16.107 -14.798 1.00 97.12 164 TYR A N 1
ATOM 1364 C CA . TYR A 1 164 ? 16.441 -15.825 -15.273 1.00 97.12 164 TYR A CA 1
ATOM 1365 C C . TYR A 1 164 ? 17.361 -17.051 -15.191 1.00 97.12 164 TYR A C 1
ATOM 1367 O O . TYR A 1 164 ? 18.224 -17.235 -16.047 1.00 97.12 164 TYR A O 1
ATOM 1375 N N . PHE A 1 165 ? 17.166 -17.891 -14.169 1.00 97.50 165 PHE A N 1
ATOM 1376 C CA . PHE A 1 165 ? 17.897 -19.144 -13.958 1.00 97.50 165 PHE A CA 1
ATOM 1377 C C . PHE A 1 165 ? 17.091 -20.378 -14.398 1.00 97.50 165 PHE A C 1
ATOM 1379 O O . PHE A 1 165 ? 17.268 -21.461 -13.831 1.00 97.50 165 PHE A O 1
ATOM 1386 N N . ASP A 1 166 ? 16.185 -20.203 -15.368 1.00 97.31 166 ASP A N 1
ATOM 1387 C CA . ASP A 1 166 ? 15.366 -21.251 -15.993 1.00 97.31 166 ASP A CA 1
ATOM 1388 C C . ASP A 1 166 ? 14.641 -22.156 -14.982 1.00 97.31 166 ASP A C 1
ATOM 1390 O O . ASP A 1 166 ? 14.499 -23.364 -15.176 1.00 97.31 166 ASP A O 1
ATOM 1394 N N . TRP A 1 167 ? 14.183 -21.565 -13.873 1.00 97.44 167 TRP A N 1
ATOM 1395 C CA . TRP A 1 167 ? 13.507 -22.247 -12.765 1.00 97.44 167 TRP A CA 1
ATOM 1396 C C . TRP A 1 167 ? 14.280 -23.456 -12.218 1.00 97.44 167 TRP A C 1
ATOM 1398 O O . TRP A 1 167 ? 13.680 -24.414 -11.731 1.00 97.44 167 TRP A O 1
ATOM 1408 N N . SER A 1 168 ? 15.614 -23.423 -12.279 1.00 97.88 168 SER A N 1
ATOM 1409 C CA . SER A 1 168 ? 16.490 -24.532 -11.865 1.00 97.88 168 SER A CA 1
ATOM 1410 C C . SER A 1 168 ? 16.295 -24.992 -10.414 1.00 97.88 168 SER A C 1
ATOM 1412 O O . SER A 1 168 ? 16.556 -26.152 -10.101 1.00 97.88 168 SER A O 1
ATOM 1414 N N . LEU A 1 169 ? 15.795 -24.115 -9.536 1.00 97.62 169 LEU A N 1
ATOM 1415 C CA . LEU A 1 169 ? 15.445 -24.413 -8.139 1.00 97.62 169 LEU A CA 1
ATOM 1416 C C . LEU A 1 169 ? 13.924 -24.441 -7.892 1.00 97.62 169 LEU A C 1
ATOM 1418 O O . LEU A 1 169 ? 13.470 -24.364 -6.752 1.00 97.62 169 LEU A O 1
ATOM 1422 N N . GLY A 1 170 ? 13.131 -24.546 -8.957 1.00 97.50 170 GLY A N 1
ATOM 1423 C CA . GLY A 1 170 ? 11.677 -24.438 -8.927 1.00 97.50 170 GLY A CA 1
ATOM 1424 C C . GLY A 1 170 ? 11.166 -23.023 -9.211 1.00 97.50 170 GLY A C 1
ATOM 1425 O O . GLY A 1 170 ? 11.924 -22.088 -9.468 1.00 97.50 170 GLY A O 1
ATOM 1426 N N . ARG A 1 171 ? 9.837 -22.885 -9.199 1.00 97.44 171 ARG A N 1
ATOM 1427 C CA . ARG A 1 171 ? 9.129 -21.625 -9.469 1.00 97.44 171 ARG A CA 1
ATOM 1428 C C . ARG A 1 171 ? 8.917 -20.846 -8.180 1.00 97.44 171 ARG A C 1
ATOM 1430 O O . ARG A 1 171 ? 8.383 -21.397 -7.217 1.00 97.44 171 ARG A O 1
ATOM 1437 N N . LEU A 1 172 ? 9.271 -19.564 -8.180 1.00 97.25 172 LEU A N 1
ATOM 1438 C CA . LEU A 1 172 ? 8.955 -18.676 -7.070 1.00 97.25 172 LEU A CA 1
ATOM 1439 C C . LEU A 1 172 ? 7.480 -18.249 -7.138 1.00 97.25 172 LEU A C 1
ATOM 1441 O O . LEU A 1 172 ? 6.948 -17.985 -8.220 1.00 97.25 172 LEU A O 1
ATOM 1445 N N . PRO A 1 173 ? 6.786 -18.174 -5.991 1.00 93.75 173 PRO A N 1
ATOM 1446 C CA . PRO A 1 173 ? 5.391 -17.768 -5.964 1.00 93.75 173 PRO A CA 1
ATOM 1447 C C . PRO A 1 173 ? 5.263 -16.253 -6.176 1.00 93.75 173 PRO A C 1
ATOM 1449 O O . PRO A 1 173 ? 5.604 -15.457 -5.303 1.00 93.75 173 PRO A O 1
ATOM 1452 N N . TYR A 1 174 ? 4.699 -15.856 -7.318 1.00 94.06 174 TYR A N 1
ATOM 1453 C CA . TYR A 1 174 ? 4.276 -14.482 -7.596 1.00 94.06 174 TYR A CA 1
ATOM 1454 C C . TYR A 1 174 ? 2.752 -14.393 -7.625 1.00 94.06 174 TYR A C 1
ATOM 1456 O O . TYR A 1 174 ? 2.069 -15.252 -8.188 1.00 94.06 174 TYR A O 1
ATOM 1464 N N . ARG A 1 175 ? 2.197 -13.330 -7.037 1.00 91.56 175 ARG A N 1
ATOM 1465 C CA . ARG A 1 175 ? 0.755 -13.078 -7.092 1.00 91.56 175 ARG A CA 1
ATOM 1466 C C . ARG A 1 175 ? 0.404 -12.331 -8.376 1.00 91.56 175 ARG A C 1
ATOM 1468 O O . ARG A 1 175 ? 1.054 -11.348 -8.715 1.00 91.56 175 ARG A O 1
ATOM 1475 N N . SER A 1 176 ? -0.649 -12.782 -9.052 1.00 93.62 176 SER A N 1
ATOM 1476 C CA . SER A 1 176 ? -1.216 -12.112 -10.224 1.00 93.62 176 SER A CA 1
ATOM 1477 C C . SER A 1 176 ? -2.545 -11.436 -9.881 1.00 93.62 176 SER A C 1
ATOM 1479 O O . SER A 1 176 ? -3.146 -11.706 -8.838 1.00 93.62 176 SER A O 1
ATOM 1481 N N . LEU A 1 177 ? -2.999 -10.558 -10.769 1.00 95.44 177 LEU A N 1
ATOM 1482 C CA . LEU A 1 177 ? -4.276 -9.862 -10.694 1.00 95.44 177 LEU A CA 1
ATOM 1483 C C . LEU A 1 177 ? -4.983 -9.970 -12.044 1.00 95.44 177 LEU A C 1
ATOM 1485 O O . LEU A 1 177 ? -4.349 -9.915 -13.097 1.00 95.44 177 LEU A O 1
ATOM 1489 N N . ARG A 1 178 ? -6.309 -10.092 -12.004 1.00 96.56 178 ARG A N 1
ATOM 1490 C CA . ARG A 1 178 ? -7.172 -9.931 -13.173 1.00 96.56 178 ARG A CA 1
ATOM 1491 C C . ARG A 1 178 ? -7.857 -8.578 -13.061 1.00 96.56 178 ARG A C 1
ATOM 1493 O O . ARG A 1 178 ? -8.459 -8.287 -12.031 1.00 96.56 178 ARG A O 1
ATOM 1500 N N . PHE A 1 179 ? -7.781 -7.792 -14.125 1.00 96.81 179 PHE A N 1
ATOM 1501 C CA . PHE A 1 179 ? -8.449 -6.501 -14.212 1.00 96.81 179 PHE A CA 1
ATOM 1502 C C . PHE A 1 179 ? -9.676 -6.621 -15.112 1.00 96.81 179 PHE A C 1
ATOM 1504 O O . PHE A 1 179 ? -9.604 -7.194 -16.199 1.00 96.81 179 PHE A O 1
ATOM 1511 N N . GLU A 1 180 ? -10.798 -6.090 -14.643 1.00 97.50 180 GLU A N 1
ATOM 1512 C CA . GLU A 1 180 ? -12.022 -5.919 -15.417 1.00 97.50 180 GLU A CA 1
ATOM 1513 C C . GLU A 1 180 ? -12.335 -4.426 -15.444 1.00 97.50 180 GLU A C 1
ATOM 1515 O O . GLU A 1 180 ? -12.503 -3.799 -14.400 1.00 97.50 180 GLU A O 1
ATOM 1520 N N . HIS A 1 181 ? -12.328 -3.848 -16.641 1.00 96.62 181 HIS A N 1
ATOM 1521 C CA . HIS A 1 181 ? -12.552 -2.423 -16.838 1.00 96.62 181 HIS A CA 1
ATOM 1522 C C . HIS A 1 181 ? -13.986 -2.208 -17.314 1.00 96.62 181 HIS A C 1
ATOM 1524 O O . HIS A 1 181 ? -14.405 -2.818 -18.296 1.00 96.62 181 HIS A O 1
ATOM 1530 N N . VAL A 1 182 ? -14.714 -1.327 -16.631 1.00 95.56 182 VAL A N 1
ATOM 1531 C CA . VAL A 1 182 ? -16.097 -0.966 -16.957 1.00 95.56 182 VAL A CA 1
ATOM 1532 C C . VAL A 1 182 ? -16.175 0.545 -17.155 1.00 95.56 182 VAL A C 1
ATOM 1534 O O . VAL A 1 182 ? -15.536 1.304 -16.427 1.00 95.56 182 VAL A O 1
ATOM 1537 N N . THR A 1 183 ? -16.960 0.978 -18.139 1.00 95.38 183 THR A N 1
ATOM 1538 C CA . THR A 1 183 ? -17.334 2.382 -18.334 1.00 95.38 183 THR A CA 1
ATOM 1539 C C . THR A 1 183 ? -18.800 2.532 -17.959 1.00 95.38 183 THR A C 1
ATOM 1541 O O . THR A 1 183 ? -19.647 1.819 -18.492 1.00 95.38 183 THR A O 1
ATOM 1544 N N . LEU A 1 184 ? -19.082 3.428 -17.018 1.00 94.38 184 LEU A N 1
ATOM 1545 C CA . LEU A 1 184 ? -20.431 3.735 -16.559 1.00 94.38 184 LEU A CA 1
ATOM 1546 C C . LEU A 1 184 ? -20.863 5.082 -17.137 1.00 94.38 184 LEU A C 1
ATOM 1548 O O . LEU A 1 184 ? -20.034 5.975 -17.307 1.00 94.38 184 LEU A O 1
ATOM 1552 N N . ASP A 1 185 ? -22.153 5.217 -17.426 1.00 95.38 185 ASP A N 1
ATOM 1553 C CA . ASP A 1 185 ? -22.744 6.465 -17.912 1.00 95.38 185 ASP A CA 1
ATOM 1554 C C . ASP A 1 185 ? -23.044 7.406 -16.734 1.00 95.38 185 ASP A C 1
ATOM 1556 O O . ASP A 1 185 ? -24.183 7.584 -16.305 1.00 95.38 185 ASP A O 1
ATOM 1560 N N . CYS A 1 186 ? -21.980 7.926 -16.128 1.00 93.75 186 CYS A N 1
ATOM 1561 C CA . CYS A 1 186 ? -22.033 8.901 -15.046 1.00 93.75 186 CYS A CA 1
ATOM 1562 C C . CYS A 1 186 ? -20.837 9.855 -15.139 1.00 93.75 186 CYS A C 1
ATOM 1564 O O . CYS A 1 186 ? -19.753 9.469 -15.574 1.00 93.75 186 CYS A O 1
ATOM 1566 N N . GLU A 1 187 ? -21.018 11.102 -14.702 1.00 84.88 187 GLU A N 1
ATOM 1567 C CA . GLU A 1 187 ? -19.980 12.135 -14.807 1.00 84.88 187 GLU A CA 1
ATOM 1568 C C . GLU A 1 187 ? -18.792 11.876 -13.861 1.00 84.88 187 GLU A C 1
ATOM 1570 O O . GLU A 1 187 ? -17.639 12.098 -14.234 1.00 84.88 187 GLU A O 1
ATOM 1575 N N . GLN A 1 188 ? -19.062 11.380 -12.647 1.00 78.50 188 GLN A N 1
ATOM 1576 C CA . GLN A 1 188 ? -18.068 11.017 -11.631 1.00 78.50 188 GLN A CA 1
ATOM 1577 C C . GLN A 1 188 ? -18.561 9.820 -10.805 1.00 78.50 188 GLN A C 1
ATOM 1579 O O . GLN A 1 188 ? -19.770 9.627 -10.663 1.00 78.50 188 GLN A O 1
ATOM 1584 N N . PHE A 1 189 ? -17.617 9.036 -10.278 1.00 59.78 189 PHE A N 1
ATOM 1585 C CA . PHE A 1 189 ? -17.849 7.894 -9.388 1.00 59.78 189 PHE A CA 1
ATOM 1586 C C . PHE A 1 189 ? -17.337 8.203 -7.980 1.00 59.78 189 PHE A C 1
ATOM 1588 O O . PHE A 1 189 ? -16.255 8.833 -7.892 1.00 59.78 189 PHE A O 1
#

Secondary structure (DSSP, 8-state):
---EEE---BEEEEETTEEEEES--HHHHHHHHT----HHHHHHHHHTT----SS--BHHHHHHHHH-HHHIIIIIIHHHHHHHSS-GGGSBTTTTTTS---SS---BS---S--EEETTHHHHHHHHHS--TT-----S--HHHHTTTS--S-----S-HHHHTTTTT---------------SSS--

Sequence (189 aa):
FTEWRPYEHRVLSSVDGKLLPIPINLDTINRLYDLELTPEQLEEFFASRRETVEEVRTAEDVVVSTVGRELYEKFFRGYTRKQWGVDPAQLSKSVTARVPTRTNRDDRYFGDTFQNMPAGGYTRMFRRMLDNPGIKIMLQTDYREIRDKIPFQRMIYTGPIDEYFDWSLGRLPYRSLRFEHVTLDCEQF

pLDDT: mean 95.81, std 4.22, range [59.78, 98.62]

Radius of gyration: 22.56 Å; chains: 1; bounding box: 52×43×58 Å